Protein AF-A0A967Q9C8-F1 (afdb_monomer)

Secondary structure (DSSP, 8-state):
-----------EEEEEEPTT-SS-EEEEEE--HHHHHHHHHHHHTTSSSEEEEEEEEPPPSSS-TT--TTPPPPPEEEEPPPEEHHHHHHHHTTTHHHHHH-TTEEEEEEETTTTEEEEE-TTS-EEEEES-HHHHHHHHHHTT--B-TTPPPGGGS------GGGS-TTTS-TTGGGS-HHHH-HHHHHHHHHHHTT-EEE--S------HHHHHHHHHHHTT-TT-GGGGSS-HHHHHHSGGGT-

pLDDT: mean 83.31, std 17.79, range [33.69, 98.56]

Sequence (247 aa):
MSGGANEEQREGYVYSLLENSTDAYRLTAFCGADRIAGIFRDFLRTLPGEAFFILEFYHDEAEEEQATQDDSPLPRVYYSPYLPVDELEEAIAPYLERLIHDGFVGFGFANNRAGTELFYSEEKILSGFTGSRLQFTNLLATHGVYYRPDMLFPSDRGHDHLSLLCHDREVLPAGLAQLGDGDLDYAQFCLELVEGLDMYPVEESLSFFLTSKEQDLVEDLYSKSADFPEFADEDFGTLLLDWHDFV

Nearest PDB structures (foldseek):
  6drd-assembly1_K  TM=3.452E-01  e=2.560E+00  Homo sapiens
  6dcf-assembly1_B  TM=3.069E-01  e=3.438E+00  Mycolicibacterium smegmatis MC2 155
  7eu1-assembly1_C  TM=2.818E-01  e=4.102E+00  Arabidopsis thaliana

Solvent-accessible surface area (backbone atoms only — not comparable to full-atom values): 14528 Å² total; per-residue (Å²): 136,79,82,75,75,80,80,71,75,51,72,18,26,44,71,45,70,37,87,98,49,94,59,37,31,39,36,44,32,37,66,65,73,90,46,50,68,56,52,51,58,58,51,56,72,71,45,93,55,46,28,26,44,37,41,30,34,57,73,81,85,81,79,62,91,74,68,59,101,83,65,74,90,68,62,47,40,30,37,31,58,80,37,47,44,68,58,51,52,62,70,41,59,88,45,46,71,54,54,71,63,24,23,60,27,22,42,31,44,35,30,67,75,73,20,35,36,44,35,36,38,38,73,59,34,39,39,31,40,27,60,48,64,68,61,54,54,49,55,37,46,74,70,74,40,47,83,36,88,88,58,59,56,66,80,81,41,96,79,83,74,48,51,54,78,76,52,59,58,89,77,43,58,79,72,64,44,72,51,55,71,69,72,45,32,62,64,52,51,50,49,52,47,34,65,74,50,65,38,44,80,56,78,90,81,74,92,78,86,58,49,44,70,54,49,51,50,50,52,60,47,35,66,68,36,88,89,43,66,80,62,50,81,52,58,66,74,57,55,63,73,54,40,85,81,76,119

Mean predicted aligned error: 9.28 Å

Structure (mmCIF, N/CA/C/O backbone):
data_AF-A0A967Q9C8-F1
#
_entry.id   AF-A0A967Q9C8-F1
#
loop_
_atom_site.group_PDB
_atom_site.id
_atom_site.type_symbol
_atom_site.label_atom_id
_atom_site.label_alt_id
_atom_site.label_comp_id
_atom_site.label_asym_id
_atom_site.label_entity_id
_atom_site.label_seq_id
_atom_site.pdbx_PDB_ins_code
_atom_site.Cartn_x
_atom_site.Cartn_y
_atom_site.Cartn_z
_atom_site.occupancy
_atom_site.B_iso_or_equiv
_atom_site.auth_seq_id
_atom_site.auth_comp_id
_atom_site.auth_asym_id
_atom_site.auth_atom_id
_atom_site.pdbx_PDB_model_num
ATOM 1 N N . MET A 1 1 ? 40.309 -11.594 14.868 1.00 37.59 1 MET A N 1
ATOM 2 C CA . MET A 1 1 ? 39.557 -11.574 13.600 1.00 37.59 1 MET A CA 1
ATOM 3 C C . MET A 1 1 ? 38.513 -12.675 13.674 1.00 37.59 1 MET A C 1
ATOM 5 O O . MET A 1 1 ? 38.785 -13.802 13.284 1.00 37.59 1 MET A O 1
ATOM 9 N N . SER A 1 2 ? 37.380 -12.393 14.316 1.00 37.06 2 SER A N 1
ATOM 10 C CA . SER A 1 2 ? 36.207 -13.264 14.262 1.00 37.06 2 SER A CA 1
ATOM 11 C C . SER A 1 2 ? 35.566 -13.066 12.895 1.00 37.06 2 SER A C 1
ATOM 13 O O . SER A 1 2 ? 35.310 -11.927 12.511 1.00 37.06 2 SER A O 1
ATOM 15 N N . GLY A 1 3 ? 35.379 -14.150 12.144 1.00 38.25 3 GLY A N 1
ATOM 16 C CA . GLY A 1 3 ? 34.625 -14.106 10.899 1.00 38.25 3 GLY A CA 1
ATOM 17 C C . GLY A 1 3 ? 33.219 -13.605 11.200 1.00 38.25 3 GLY A C 1
ATOM 18 O O . GLY A 1 3 ? 32.493 -14.258 11.947 1.00 38.25 3 GLY A O 1
ATOM 19 N N . GLY A 1 4 ? 32.877 -12.429 10.674 1.00 40.34 4 GLY A N 1
ATOM 20 C CA . GLY A 1 4 ? 31.498 -11.970 10.642 1.00 40.34 4 GLY A CA 1
ATOM 21 C C . GLY A 1 4 ? 30.722 -12.977 9.812 1.00 40.34 4 GLY A C 1
ATOM 22 O O . GLY A 1 4 ? 31.057 -13.201 8.647 1.00 40.34 4 GLY A O 1
ATOM 23 N N . ALA A 1 5 ? 29.757 -13.649 10.433 1.00 47.53 5 ALA A N 1
ATOM 24 C CA . ALA A 1 5 ? 28.752 -14.364 9.676 1.00 47.53 5 ALA A CA 1
ATOM 25 C C . ALA A 1 5 ? 28.148 -13.344 8.708 1.00 47.53 5 ALA A C 1
ATOM 27 O O . ALA A 1 5 ? 27.730 -12.267 9.121 1.00 47.53 5 ALA A O 1
ATOM 28 N N . ASN A 1 6 ? 28.206 -13.650 7.418 1.00 50.12 6 ASN A N 1
ATOM 29 C CA . ASN A 1 6 ? 27.511 -12.887 6.401 1.00 50.12 6 ASN A CA 1
ATOM 30 C C . ASN A 1 6 ? 26.018 -13.100 6.689 1.00 50.12 6 ASN A C 1
ATOM 32 O O . ASN A 1 6 ? 25.467 -14.126 6.291 1.00 50.12 6 ASN A O 1
ATOM 36 N N . GLU A 1 7 ? 25.415 -12.241 7.515 1.00 63.16 7 GLU A N 1
ATOM 37 C CA . GLU A 1 7 ? 23.987 -12.296 7.825 1.00 63.16 7 GLU A CA 1
ATOM 38 C C . GLU A 1 7 ? 23.237 -12.004 6.530 1.00 63.16 7 GLU A C 1
ATOM 40 O O . GLU A 1 7 ? 23.107 -10.874 6.060 1.00 63.16 7 GLU A O 1
ATOM 45 N N . GLU A 1 8 ? 22.867 -13.090 5.871 1.00 71.06 8 GLU A N 1
ATOM 46 C CA . GLU A 1 8 ? 22.163 -13.093 4.608 1.00 71.06 8 GLU A CA 1
ATOM 47 C C . GLU A 1 8 ? 20.770 -12.505 4.839 1.00 71.06 8 GLU A C 1
ATOM 49 O O . GLU A 1 8 ? 20.006 -13.011 5.667 1.00 71.06 8 GLU A O 1
ATOM 54 N N . GLN A 1 9 ? 20.456 -11.425 4.123 1.00 81.62 9 GLN A N 1
ATOM 55 C CA . GLN A 1 9 ? 19.133 -10.817 4.164 1.00 81.62 9 GLN A CA 1
ATOM 56 C C . GLN A 1 9 ? 18.104 -11.839 3.692 1.00 81.62 9 GLN A C 1
ATOM 58 O O . GLN A 1 9 ? 18.302 -12.559 2.711 1.00 81.62 9 GLN A O 1
ATOM 63 N N . ARG A 1 10 ? 17.017 -11.945 4.445 1.00 90.12 10 ARG A N 1
ATOM 64 C CA . ARG A 1 10 ? 16.119 -13.090 4.397 1.00 90.12 10 ARG A CA 1
ATOM 65 C C . ARG A 1 10 ? 14.692 -12.610 4.556 1.00 90.12 10 ARG A C 1
ATOM 67 O O . ARG A 1 10 ? 14.397 -11.880 5.492 1.00 90.12 10 ARG A O 1
ATOM 74 N N . GLU A 1 11 ? 13.811 -13.083 3.682 1.00 94.69 11 GLU A N 1
ATOM 75 C CA . GLU A 1 11 ? 12.383 -12.772 3.766 1.00 94.69 11 GLU A CA 1
ATOM 76 C C . GLU A 1 11 ? 11.781 -13.235 5.091 1.00 94.69 11 GLU A C 1
ATOM 78 O O . GLU A 1 11 ? 12.157 -14.292 5.609 1.00 94.69 11 GLU A O 1
ATOM 83 N N . GLY A 1 12 ? 10.812 -12.495 5.607 1.00 96.00 12 GLY A N 1
ATOM 84 C CA . GLY A 1 12 ? 10.116 -12.813 6.844 1.00 96.00 12 GLY A CA 1
ATOM 85 C C . GLY A 1 12 ? 9.340 -11.620 7.372 1.00 96.00 12 GLY A C 1
ATOM 86 O O . GLY A 1 12 ? 9.231 -10.595 6.702 1.00 96.00 12 GLY A O 1
ATOM 87 N N . TYR A 1 13 ? 8.800 -11.764 8.577 1.00 96.25 13 TYR A N 1
ATOM 88 C CA . TYR A 1 13 ? 8.194 -10.649 9.294 1.00 96.25 13 TYR A CA 1
ATOM 89 C C . TYR A 1 13 ? 8.534 -10.665 10.783 1.00 96.25 13 TYR A C 1
ATOM 91 O O . TYR A 1 13 ? 8.763 -11.724 11.379 1.00 96.25 13 TYR A O 1
ATOM 99 N N . VAL A 1 14 ? 8.473 -9.484 11.384 1.00 94.94 14 VAL A N 1
ATOM 100 C CA . VAL A 1 14 ? 8.445 -9.254 12.830 1.00 94.94 14 VAL A CA 1
ATOM 101 C C . VAL A 1 14 ? 7.176 -8.491 13.187 1.00 94.94 14 VAL A C 1
ATOM 103 O O . VAL A 1 14 ? 6.534 -7.886 12.332 1.00 94.94 14 VAL A O 1
ATOM 106 N N . TYR A 1 15 ? 6.784 -8.535 14.453 1.00 92.88 15 TYR A N 1
ATOM 107 C CA . TYR A 1 15 ? 5.689 -7.715 14.954 1.00 92.88 15 TYR A CA 1
ATOM 108 C C . TYR A 1 15 ? 5.911 -7.390 16.427 1.00 92.88 15 TYR A C 1
ATOM 110 O O . TYR A 1 15 ? 6.546 -8.156 17.157 1.00 92.88 15 TYR A O 1
ATOM 118 N N . SER A 1 16 ? 5.337 -6.283 16.871 1.00 89.38 16 SER A N 1
ATOM 119 C CA . SER A 1 16 ? 5.330 -5.852 18.265 1.00 89.38 16 SER A CA 1
ATOM 120 C C . SER A 1 16 ? 3.979 -5.244 18.615 1.00 89.38 16 SER A C 1
ATOM 122 O O . SER A 1 16 ? 3.199 -4.872 17.741 1.00 89.38 16 SER A O 1
ATOM 124 N N . LEU A 1 17 ? 3.685 -5.161 19.908 1.00 87.31 17 LEU A N 1
ATOM 125 C CA . LEU A 1 17 ? 2.573 -4.346 20.387 1.00 87.31 17 LEU A CA 1
ATOM 126 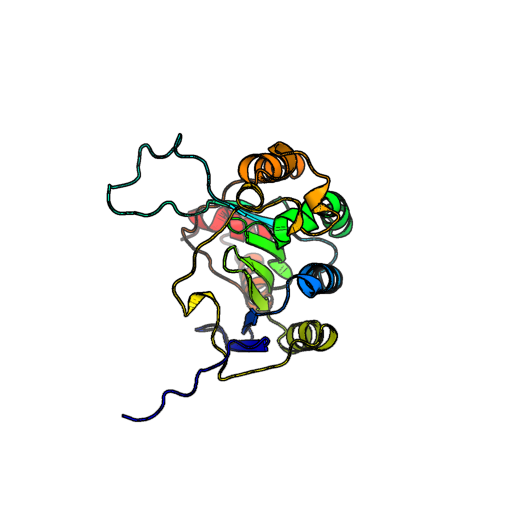C C . LEU A 1 17 ? 2.887 -2.868 20.102 1.00 87.31 17 LEU A C 1
ATOM 128 O O . LEU A 1 17 ? 4.058 -2.481 20.174 1.00 87.31 17 LEU A O 1
ATOM 132 N N . LEU A 1 18 ? 1.876 -2.061 19.782 1.00 82.75 18 LEU A N 1
ATOM 133 C CA . LEU A 1 18 ? 2.048 -0.609 19.733 1.00 82.75 18 LEU A CA 1
ATOM 134 C C . LEU A 1 18 ? 2.338 -0.062 21.129 1.00 82.75 18 LEU A C 1
ATOM 136 O O . LEU A 1 18 ? 1.800 -0.551 22.127 1.00 82.75 18 LEU A O 1
ATOM 140 N N . GLU A 1 19 ? 3.197 0.954 21.199 1.00 75.19 19 GLU A N 1
ATOM 141 C CA . GLU A 1 19 ? 3.473 1.638 22.458 1.00 75.19 19 GLU A CA 1
ATOM 142 C C . GLU A 1 19 ? 2.170 2.192 23.041 1.00 75.19 19 GLU A C 1
ATOM 144 O O . GLU A 1 19 ? 1.361 2.786 22.336 1.00 75.19 19 GLU A O 1
ATOM 149 N N . ASN A 1 20 ? 1.956 1.969 24.338 1.00 72.75 20 ASN A N 1
ATOM 150 C CA . ASN A 1 20 ? 0.750 2.371 25.071 1.00 72.75 20 ASN A CA 1
ATOM 151 C C . ASN A 1 20 ? -0.574 1.723 24.613 1.00 72.75 20 ASN A C 1
ATOM 153 O O . ASN A 1 20 ? -1.617 2.066 25.163 1.00 72.75 20 ASN A O 1
ATOM 157 N N . SER A 1 21 ? -0.549 0.742 23.706 1.00 74.81 21 SER A N 1
ATOM 158 C CA . SER A 1 21 ? -1.723 -0.068 23.358 1.00 74.81 21 SER A CA 1
ATOM 159 C C . SER A 1 21 ? -1.706 -1.421 24.075 1.00 74.81 21 SER A C 1
ATOM 161 O O . SER A 1 21 ? -0.651 -1.921 24.463 1.00 74.81 21 SER A O 1
ATOM 163 N N . THR A 1 22 ? -2.877 -2.041 24.257 1.00 79.19 22 THR A N 1
ATOM 164 C CA . THR A 1 22 ? -3.002 -3.404 24.819 1.00 79.19 22 THR A CA 1
ATOM 165 C C . THR A 1 22 ? -3.376 -4.465 23.788 1.00 79.19 22 THR A C 1
ATOM 167 O O . THR A 1 22 ? -3.283 -5.662 24.065 1.00 79.19 22 THR A O 1
ATOM 170 N N . ASP A 1 23 ? -3.806 -4.032 22.610 1.00 78.69 23 ASP A N 1
ATOM 171 C CA . ASP A 1 23 ? -4.508 -4.843 21.619 1.00 78.69 23 ASP A CA 1
ATOM 172 C C . ASP A 1 23 ? -4.196 -4.451 20.167 1.00 78.69 23 ASP A C 1
ATOM 174 O O . ASP A 1 23 ? -4.593 -5.183 19.263 1.00 78.69 23 ASP A O 1
ATOM 178 N N . ALA A 1 24 ? -3.417 -3.393 19.930 1.00 84.88 24 ALA A N 1
ATOM 179 C CA . ALA A 1 24 ? -2.919 -3.044 18.606 1.00 84.88 24 ALA A CA 1
ATOM 180 C C . ALA A 1 24 ? -1.472 -3.492 18.393 1.00 84.88 24 ALA A C 1
ATOM 182 O O . ALA A 1 24 ? -0.624 -3.429 19.289 1.00 84.88 24 ALA A O 1
ATOM 183 N N . TYR A 1 25 ? -1.185 -3.925 17.171 1.00 88.31 25 TYR A N 1
ATOM 184 C CA . TYR A 1 25 ? 0.109 -4.450 16.771 1.00 88.31 25 TYR A CA 1
ATOM 185 C C . TYR A 1 25 ? 0.650 -3.672 15.582 1.00 88.31 25 TYR A C 1
ATOM 187 O O . TYR A 1 25 ? -0.090 -3.375 14.645 1.00 88.31 25 TYR A O 1
ATOM 195 N N . ARG A 1 26 ? 1.960 -3.427 15.607 1.00 90.81 26 ARG A N 1
ATOM 196 C CA . ARG A 1 26 ? 2.740 -3.057 14.429 1.00 90.81 26 ARG A CA 1
ATOM 197 C C . ARG A 1 26 ? 3.386 -4.308 13.864 1.00 90.81 26 ARG A C 1
ATOM 199 O O . ARG A 1 26 ? 3.955 -5.108 14.611 1.00 90.81 26 ARG A O 1
ATOM 206 N N . LEU A 1 27 ? 3.321 -4.464 12.554 1.00 92.38 27 LEU A N 1
ATOM 207 C CA . LEU A 1 27 ? 3.993 -5.517 11.817 1.00 92.38 27 LEU A CA 1
ATOM 208 C C . LEU A 1 27 ? 4.933 -4.899 10.784 1.00 92.38 27 LEU A C 1
ATOM 210 O O . LEU A 1 27 ? 4.596 -3.893 10.166 1.00 92.38 27 LEU A O 1
ATOM 214 N N . THR A 1 28 ? 6.081 -5.541 10.587 1.00 94.38 28 THR A N 1
ATOM 215 C CA . THR A 1 28 ? 7.040 -5.195 9.537 1.00 94.38 28 THR A CA 1
ATOM 216 C C . THR A 1 28 ? 7.468 -6.475 8.829 1.00 94.38 28 THR A C 1
ATOM 218 O O . THR A 1 28 ? 7.885 -7.436 9.480 1.00 94.38 28 THR A O 1
ATOM 221 N N . ALA A 1 29 ? 7.356 -6.517 7.506 1.00 95.88 29 ALA A N 1
ATOM 222 C CA . ALA A 1 29 ? 7.658 -7.675 6.680 1.00 95.88 29 ALA A CA 1
ATOM 223 C C . ALA A 1 29 ? 8.503 -7.300 5.462 1.00 95.88 29 ALA A C 1
ATOM 225 O O . ALA A 1 29 ? 8.340 -6.248 4.856 1.00 95.88 29 ALA A O 1
ATOM 226 N N . PHE A 1 30 ? 9.384 -8.215 5.078 1.00 95.62 30 PHE A N 1
ATOM 227 C CA . PHE A 1 30 ? 10.153 -8.144 3.844 1.00 95.62 30 PHE A CA 1
ATOM 228 C C . PHE A 1 30 ? 9.928 -9.434 3.056 1.00 95.62 30 PHE A C 1
ATOM 230 O O . PHE A 1 30 ? 10.108 -10.537 3.584 1.00 95.62 30 PHE A O 1
ATOM 237 N N . CYS A 1 31 ? 9.518 -9.304 1.797 1.00 95.81 31 CYS A N 1
ATOM 238 C CA . CYS A 1 31 ? 9.294 -10.428 0.894 1.00 95.81 31 CYS A CA 1
ATOM 239 C C . CYS A 1 31 ? 9.454 -10.003 -0.568 1.00 95.81 31 CYS A C 1
ATOM 241 O O . CYS A 1 31 ? 9.433 -8.812 -0.871 1.00 95.81 31 CYS A O 1
ATOM 243 N N . GLY A 1 32 ? 9.624 -10.979 -1.460 1.00 94.56 32 GLY A N 1
ATOM 244 C CA . GLY A 1 32 ? 9.732 -10.748 -2.894 1.00 94.56 32 GLY A CA 1
ATOM 245 C C . GLY A 1 32 ? 8.539 -9.994 -3.487 1.00 94.56 32 GLY A C 1
ATOM 246 O O . GLY A 1 32 ? 7.385 -10.198 -3.099 1.00 94.56 32 GLY A O 1
ATOM 247 N N . ALA A 1 33 ? 8.843 -9.141 -4.469 1.00 94.81 33 ALA A N 1
ATOM 248 C CA . ALA A 1 33 ? 7.878 -8.317 -5.198 1.00 94.81 33 ALA A CA 1
ATOM 249 C C . ALA A 1 33 ? 6.734 -9.137 -5.829 1.00 94.81 33 ALA A C 1
ATOM 251 O O . ALA A 1 33 ? 5.597 -8.675 -5.909 1.00 94.81 33 ALA A O 1
ATOM 252 N N . ASP A 1 34 ? 7.006 -10.391 -6.201 1.00 94.69 34 ASP A N 1
ATOM 253 C CA . ASP A 1 34 ? 6.042 -11.330 -6.782 1.00 94.69 34 ASP A CA 1
ATOM 254 C C . ASP A 1 34 ? 4.862 -11.658 -5.851 1.00 94.69 34 ASP A C 1
ATOM 256 O O . ASP A 1 34 ? 3.800 -12.078 -6.319 1.00 94.69 34 ASP A O 1
ATOM 260 N N . ARG A 1 35 ? 5.016 -11.444 -4.538 1.00 97.06 35 ARG A N 1
ATOM 261 C CA . ARG A 1 35 ? 3.968 -11.698 -3.538 1.00 97.06 35 ARG A CA 1
ATOM 262 C C . ARG A 1 35 ? 3.127 -10.474 -3.216 1.00 97.06 35 ARG A C 1
ATOM 264 O O . ARG A 1 35 ? 1.995 -10.638 -2.768 1.00 97.06 35 ARG A O 1
ATOM 271 N N . ILE A 1 36 ? 3.641 -9.269 -3.456 1.00 97.88 36 ILE A N 1
ATOM 272 C CA . ILE A 1 36 ? 3.033 -8.018 -2.985 1.00 97.88 36 ILE A CA 1
ATOM 273 C C . ILE A 1 36 ? 1.614 -7.850 -3.537 1.00 97.88 36 ILE A C 1
ATOM 275 O O . ILE A 1 36 ? 0.673 -7.668 -2.767 1.00 97.88 36 ILE A O 1
ATOM 279 N N . ALA A 1 37 ? 1.423 -8.049 -4.844 1.00 97.06 37 ALA A N 1
ATOM 280 C CA . ALA A 1 37 ? 0.098 -7.985 -5.466 1.00 97.06 37 ALA A CA 1
ATOM 281 C C . ALA A 1 37 ? -0.901 -8.997 -4.867 1.00 97.06 37 ALA A C 1
ATOM 283 O O . ALA A 1 37 ? -2.089 -8.708 -4.726 1.00 97.06 37 ALA A O 1
ATOM 284 N N . GLY A 1 38 ? -0.434 -10.203 -4.525 1.00 97.69 38 GLY A N 1
ATOM 285 C CA . GLY A 1 38 ? -1.261 -11.232 -3.895 1.00 97.69 38 GLY A CA 1
ATOM 286 C C . GLY A 1 38 ? -1.648 -10.868 -2.463 1.00 97.69 38 GLY A C 1
ATOM 287 O O . GLY A 1 38 ? -2.810 -11.024 -2.091 1.00 97.69 38 GLY A O 1
ATOM 288 N N . ILE A 1 39 ? -0.688 -10.353 -1.693 1.00 98.25 39 ILE A N 1
ATOM 289 C CA . ILE A 1 39 ? -0.890 -9.915 -0.311 1.00 98.25 39 ILE A CA 1
ATOM 290 C C . ILE A 1 39 ? -1.919 -8.785 -0.262 1.00 98.25 39 ILE A C 1
ATOM 292 O O . ILE A 1 39 ? -2.872 -8.892 0.503 1.00 98.25 39 ILE A O 1
ATOM 296 N N . PHE A 1 40 ? -1.782 -7.750 -1.096 1.00 98.06 40 PHE A N 1
ATOM 297 C CA . PHE A 1 40 ? -2.736 -6.637 -1.120 1.00 98.06 40 PHE A CA 1
ATOM 298 C C . PHE A 1 40 ? -4.143 -7.074 -1.520 1.00 98.06 40 PHE A C 1
ATOM 300 O O . PHE A 1 40 ? -5.102 -6.722 -0.840 1.00 98.06 40 PHE A O 1
ATOM 307 N N . ARG A 1 41 ? -4.279 -7.913 -2.552 1.00 97.19 41 ARG A N 1
ATOM 308 C CA . ARG A 1 41 ? -5.587 -8.457 -2.954 1.00 97.19 41 ARG A CA 1
ATOM 309 C C . ARG A 1 41 ? -6.269 -9.218 -1.814 1.00 97.19 41 ARG A C 1
ATOM 311 O O . ARG A 1 41 ? -7.471 -9.089 -1.598 1.00 97.19 41 ARG A O 1
ATOM 318 N N . ASP A 1 42 ? -5.521 -10.046 -1.089 1.00 97.31 42 ASP A N 1
ATOM 319 C CA . ASP A 1 42 ? -6.087 -10.797 0.032 1.00 97.31 42 ASP A CA 1
ATOM 320 C C . ASP A 1 42 ? -6.326 -9.918 1.264 1.00 97.31 42 ASP A C 1
ATOM 322 O O . ASP A 1 42 ? -7.275 -10.177 2.000 1.00 97.31 42 ASP A O 1
ATOM 326 N N . PHE A 1 43 ? -5.526 -8.867 1.465 1.00 96.62 43 PHE A N 1
ATOM 327 C CA . PHE A 1 43 ? -5.753 -7.856 2.494 1.00 96.62 43 PHE A CA 1
ATOM 328 C C . PHE A 1 43 ? -7.052 -7.083 2.252 1.00 96.62 43 PHE A C 1
ATOM 330 O O . PHE A 1 43 ? -7.883 -7.002 3.153 1.00 96.62 43 PHE A O 1
ATOM 337 N N . LEU A 1 44 ? -7.281 -6.594 1.033 1.00 96.00 44 LEU A N 1
ATOM 338 C CA . LEU A 1 44 ? -8.482 -5.839 0.665 1.00 96.00 44 LEU A CA 1
ATOM 339 C C . LEU A 1 44 ? -9.778 -6.612 0.945 1.00 96.00 44 LEU A C 1
ATOM 341 O O . LEU A 1 44 ? -10.742 -6.057 1.466 1.00 96.00 44 LEU A O 1
ATOM 345 N N . ARG A 1 45 ? -9.774 -7.934 0.741 1.00 94.75 45 ARG A N 1
ATOM 346 C CA . ARG A 1 45 ? -10.902 -8.826 1.085 1.00 94.75 45 ARG A CA 1
ATOM 347 C C . ARG A 1 45 ? -11.212 -8.912 2.580 1.00 94.75 45 ARG A C 1
ATOM 349 O O . ARG A 1 45 ? -12.242 -9.472 2.951 1.00 94.75 45 ARG A O 1
ATOM 356 N N . THR A 1 46 ? -10.309 -8.444 3.438 1.00 93.25 46 THR A N 1
ATOM 357 C CA . THR A 1 46 ? -10.514 -8.405 4.892 1.00 93.25 46 THR A CA 1
ATOM 358 C C . THR A 1 46 ? -11.143 -7.104 5.381 1.00 93.25 46 THR A C 1
ATOM 360 O O . THR A 1 46 ? -11.588 -7.058 6.529 1.00 93.25 46 THR A O 1
ATOM 363 N N . LEU A 1 47 ? -11.197 -6.076 4.530 1.00 91.94 47 LEU A N 1
ATOM 364 C CA . LEU A 1 47 ? -11.746 -4.763 4.854 1.00 91.94 47 LEU A CA 1
ATOM 365 C C . LEU A 1 47 ? -13.285 -4.776 4.817 1.00 91.94 47 LEU A C 1
ATOM 367 O O . LEU A 1 47 ? -13.880 -5.606 4.124 1.00 91.94 47 LEU A O 1
ATOM 371 N N . PRO A 1 48 ? -13.961 -3.867 5.545 1.00 88.62 48 PRO A N 1
ATOM 372 C CA . PRO A 1 48 ? -15.421 -3.857 5.689 1.00 88.62 48 PRO A CA 1
ATOM 373 C C . PRO A 1 48 ? -16.191 -3.351 4.448 1.00 88.62 48 PRO A C 1
ATOM 375 O O . PRO A 1 48 ? -17.327 -2.907 4.574 1.00 88.62 48 PRO A O 1
ATOM 378 N N . GLY A 1 49 ? -15.610 -3.458 3.249 1.00 92.31 49 GLY A N 1
ATOM 379 C CA . GLY A 1 49 ? -16.216 -3.067 1.969 1.00 92.31 49 GLY A CA 1
ATOM 380 C C . GLY A 1 49 ? -15.745 -1.718 1.427 1.00 92.31 49 GLY A C 1
ATOM 381 O O . GLY A 1 49 ? -15.833 -1.499 0.224 1.00 92.31 49 GLY A O 1
ATOM 382 N N . GLU A 1 50 ? -15.174 -0.870 2.278 1.00 94.69 50 GLU A N 1
ATOM 383 C CA . GLU A 1 50 ? -14.573 0.413 1.907 1.00 94.69 50 GLU A CA 1
ATOM 384 C C . GLU A 1 50 ? -13.197 0.592 2.556 1.00 94.69 50 GLU A C 1
ATOM 386 O O . GLU A 1 50 ? -12.881 -0.026 3.583 1.00 94.69 50 GLU A O 1
ATOM 391 N N . ALA A 1 51 ? -12.376 1.435 1.945 1.00 96.06 51 ALA A N 1
ATOM 392 C CA . ALA A 1 51 ? -11.040 1.788 2.405 1.00 96.06 51 ALA A CA 1
ATOM 393 C C . ALA A 1 51 ? -10.643 3.144 1.818 1.00 96.06 51 ALA A C 1
ATOM 395 O O . ALA A 1 51 ? -11.298 3.633 0.901 1.00 96.06 51 ALA A O 1
ATOM 396 N N . PHE A 1 52 ? -9.542 3.711 2.292 1.00 95.25 52 PHE A N 1
ATOM 397 C CA . PHE A 1 52 ? -8.821 4.730 1.536 1.00 95.25 52 PHE A CA 1
ATOM 398 C C . PHE A 1 52 ? -7.482 4.172 1.055 1.00 95.25 52 PHE A C 1
ATOM 400 O O . PHE A 1 52 ? -6.880 3.299 1.693 1.00 95.25 52 PHE A O 1
ATOM 407 N N . PHE A 1 53 ? -7.047 4.659 -0.101 1.00 98.19 53 PHE A N 1
ATOM 408 C CA . PHE A 1 53 ? -5.749 4.375 -0.687 1.00 98.19 53 PHE A CA 1
ATOM 409 C C . PHE A 1 53 ? -4.734 5.412 -0.218 1.00 98.19 53 PHE A C 1
ATOM 411 O O . PHE A 1 53 ? -5.032 6.605 -0.154 1.00 98.19 53 PHE A O 1
ATOM 418 N N . ILE A 1 54 ? -3.537 4.937 0.101 1.00 97.44 54 ILE A N 1
ATOM 419 C CA . ILE A 1 54 ? -2.394 5.746 0.503 1.00 97.44 54 ILE A CA 1
ATOM 420 C C . ILE A 1 54 ? -1.386 5.693 -0.636 1.00 97.44 54 ILE A C 1
ATOM 422 O O . ILE A 1 54 ? -1.040 4.600 -1.088 1.00 97.44 54 ILE A O 1
ATOM 426 N N . LEU A 1 55 ? -0.897 6.851 -1.064 1.00 98.12 55 LEU A N 1
ATOM 427 C CA . LEU A 1 55 ? 0.171 6.977 -2.049 1.00 98.12 55 LEU A CA 1
ATOM 428 C C . LEU A 1 55 ? 1.258 7.897 -1.499 1.00 98.12 55 LEU A C 1
ATOM 430 O O . LEU A 1 55 ? 0.965 8.986 -1.018 1.00 98.12 55 LEU A O 1
ATOM 434 N N . GLU A 1 56 ? 2.504 7.459 -1.586 1.00 95.88 56 GLU A N 1
ATOM 435 C CA . GLU A 1 56 ? 3.687 8.181 -1.133 1.00 95.88 56 GLU A CA 1
ATOM 436 C C . GLU A 1 56 ? 4.669 8.277 -2.297 1.00 95.88 56 GLU A C 1
ATOM 438 O O . GLU A 1 56 ? 5.013 7.256 -2.894 1.00 95.88 56 GLU A O 1
ATOM 443 N N . PHE A 1 57 ? 5.086 9.491 -2.654 1.00 95.44 57 PHE A N 1
ATOM 444 C CA . PHE A 1 57 ? 6.102 9.700 -3.687 1.00 95.44 57 PHE A CA 1
ATOM 445 C C . PHE A 1 57 ? 6.742 11.088 -3.600 1.00 95.44 57 PHE A C 1
ATOM 447 O O . PHE A 1 57 ? 6.169 12.049 -3.073 1.00 95.44 57 PHE A O 1
ATOM 454 N N . TYR A 1 58 ? 7.940 11.207 -4.162 1.00 91.44 58 TYR A N 1
ATOM 455 C CA . TYR A 1 58 ? 8.669 12.468 -4.256 1.00 91.44 58 TYR A CA 1
ATOM 456 C C . TYR A 1 58 ? 8.085 13.390 -5.328 1.00 91.44 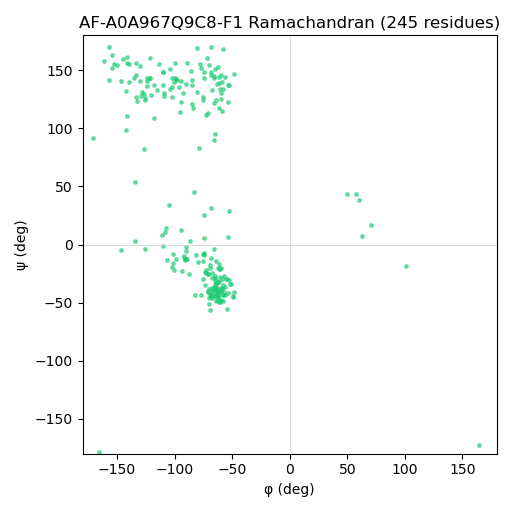58 TYR A C 1
ATOM 458 O O . TYR A 1 58 ? 7.650 12.948 -6.387 1.00 91.44 58 TYR A O 1
ATOM 466 N N . HIS A 1 59 ? 8.087 14.692 -5.061 1.00 83.94 59 HIS A N 1
ATOM 467 C CA . HIS A 1 59 ? 7.787 15.700 -6.077 1.00 83.94 59 HIS A CA 1
ATOM 468 C C . HIS A 1 59 ? 9.088 16.279 -6.624 1.00 83.94 59 HIS A C 1
ATOM 470 O O . HIS A 1 59 ? 10.018 16.519 -5.858 1.00 83.94 59 HIS A O 1
ATOM 476 N N . ASP A 1 60 ? 9.130 16.560 -7.926 1.00 69.00 60 ASP A N 1
ATOM 477 C CA . ASP A 1 60 ? 10.236 17.321 -8.507 1.00 69.00 60 ASP A CA 1
ATOM 478 C C . ASP A 1 60 ? 10.279 18.746 -7.915 1.00 69.00 60 ASP A C 1
ATOM 480 O O . ASP A 1 60 ? 9.246 19.398 -7.747 1.00 69.00 60 ASP A O 1
ATOM 484 N N . GLU A 1 61 ? 11.503 19.202 -7.625 1.00 53.62 61 GLU A N 1
ATOM 485 C CA . GLU A 1 61 ? 11.990 20.354 -6.831 1.00 53.62 61 GLU A CA 1
ATOM 486 C C . GLU A 1 61 ? 11.433 21.774 -7.161 1.00 53.62 61 GLU A C 1
ATOM 488 O O . GLU A 1 61 ? 12.105 22.784 -6.954 1.00 53.62 61 GLU A O 1
ATOM 493 N N . ALA A 1 62 ? 10.209 21.931 -7.672 1.00 47.56 62 ALA A N 1
ATOM 494 C CA . ALA A 1 62 ? 9.624 23.241 -7.994 1.00 47.56 62 ALA A CA 1
ATOM 495 C C . ALA A 1 62 ? 8.804 23.877 -6.852 1.00 47.56 62 ALA A C 1
ATOM 497 O O . ALA A 1 62 ? 8.450 25.052 -6.947 1.00 47.56 62 ALA A O 1
ATOM 498 N N . GLU A 1 63 ? 8.519 23.142 -5.774 1.00 48.41 63 GLU A N 1
ATOM 499 C CA . GLU A 1 63 ? 7.765 23.644 -4.609 1.00 48.41 63 GLU A CA 1
ATOM 500 C C . GLU A 1 63 ? 8.624 23.782 -3.334 1.00 48.41 63 GLU A C 1
ATOM 502 O O . GLU A 1 63 ? 8.115 24.101 -2.260 1.00 48.41 63 GLU A O 1
ATOM 507 N N . GLU A 1 64 ? 9.944 23.612 -3.447 1.00 50.09 64 GLU A N 1
ATOM 508 C CA . GLU A 1 64 ? 10.911 23.721 -2.346 1.00 50.09 64 GLU A CA 1
ATOM 509 C C . GLU A 1 64 ? 11.344 25.172 -2.050 1.00 50.09 64 GLU A C 1
ATOM 511 O O . GLU A 1 64 ? 12.516 25.462 -1.820 1.00 50.09 64 GLU A O 1
ATOM 516 N N . GLU A 1 65 ? 10.418 26.133 -1.989 1.00 44.88 65 GLU A N 1
ATOM 517 C CA . GLU A 1 65 ? 10.763 27.485 -1.502 1.00 44.88 65 GLU A CA 1
ATOM 518 C C . GLU A 1 65 ? 10.962 27.544 0.032 1.00 44.88 65 GLU A C 1
ATOM 520 O O . GLU A 1 65 ? 11.183 28.622 0.589 1.00 44.88 65 GLU A O 1
ATOM 525 N N . GLN A 1 66 ? 10.918 26.404 0.737 1.00 45.41 66 GLN A N 1
ATOM 526 C CA . GLN A 1 66 ? 11.035 26.343 2.202 1.00 45.41 66 GLN A CA 1
ATOM 527 C C . GLN A 1 66 ? 11.987 25.268 2.753 1.00 45.41 66 GLN A C 1
ATOM 529 O O . GLN A 1 66 ? 12.125 25.177 3.972 1.00 45.41 66 GLN A O 1
ATOM 534 N N . ALA A 1 67 ? 12.694 24.506 1.911 1.00 45.78 67 ALA A N 1
ATOM 535 C CA . ALA A 1 67 ? 13.691 23.557 2.401 1.00 45.78 67 ALA A CA 1
ATOM 536 C C . ALA A 1 67 ? 14.935 24.315 2.898 1.00 45.78 67 ALA A C 1
ATOM 538 O O . ALA A 1 67 ? 15.675 24.951 2.140 1.00 45.78 67 ALA A O 1
ATOM 539 N N . THR A 1 68 ? 15.167 24.301 4.210 1.00 48.25 68 THR A N 1
ATOM 540 C CA . THR A 1 68 ? 16.465 24.676 4.772 1.00 48.25 68 THR A CA 1
ATOM 541 C C . THR A 1 68 ? 17.544 23.757 4.196 1.00 48.25 68 THR A C 1
ATOM 543 O O . THR A 1 68 ? 17.309 22.569 4.041 1.00 48.25 68 THR A O 1
ATOM 546 N N . GLN A 1 69 ? 18.722 24.312 3.880 1.00 48.09 69 GLN A N 1
ATOM 547 C CA . GLN A 1 69 ? 19.837 23.711 3.112 1.00 48.09 69 GLN A CA 1
ATOM 548 C C . GLN A 1 69 ? 20.396 22.341 3.583 1.00 48.09 69 GLN A C 1
ATOM 550 O O . GLN A 1 69 ? 21.415 21.912 3.047 1.00 48.09 69 GLN A O 1
ATOM 555 N N . ASP A 1 70 ? 19.792 21.684 4.573 1.00 50.97 70 ASP A N 1
ATOM 556 C CA . ASP A 1 70 ? 20.277 20.451 5.208 1.00 50.97 70 ASP A CA 1
ATOM 557 C C . ASP A 1 70 ? 19.242 19.305 5.217 1.00 50.97 70 ASP A C 1
ATOM 559 O O . ASP A 1 70 ? 19.577 18.200 5.640 1.00 50.97 70 ASP A O 1
ATOM 563 N N . ASP A 1 71 ? 18.009 19.529 4.743 1.00 54.50 71 ASP A N 1
ATOM 564 C CA . ASP A 1 71 ? 16.992 18.475 4.678 1.00 54.50 71 ASP A CA 1
ATOM 565 C C . ASP A 1 71 ? 17.002 17.815 3.298 1.00 54.50 71 ASP A C 1
ATOM 567 O O . ASP A 1 71 ? 16.869 18.473 2.267 1.00 54.50 71 ASP A O 1
ATOM 571 N N . SER A 1 72 ? 17.200 16.494 3.282 1.00 58.53 72 SER A N 1
ATOM 572 C CA . SER A 1 72 ? 16.920 15.695 2.086 1.00 58.53 72 SER A CA 1
ATOM 573 C C . SER A 1 72 ? 15.429 15.818 1.762 1.00 58.53 72 SER A C 1
ATOM 575 O O . SER A 1 72 ? 14.635 15.892 2.706 1.00 58.53 72 SER A O 1
ATOM 577 N N . PRO A 1 73 ? 15.032 15.840 0.477 1.00 69.06 73 PRO A N 1
ATOM 578 C CA . PRO A 1 73 ? 13.620 15.868 0.125 1.00 69.06 73 PRO A CA 1
ATOM 579 C C . PRO A 1 73 ? 12.916 14.698 0.817 1.00 69.06 73 PRO A C 1
ATOM 581 O O . PRO A 1 73 ? 13.470 13.601 0.901 1.00 69.06 73 PRO A O 1
ATOM 584 N N . LEU A 1 74 ? 11.731 14.952 1.365 1.00 80.62 74 LEU A N 1
ATOM 585 C CA . LEU A 1 74 ? 10.863 13.926 1.936 1.00 80.62 74 LEU A CA 1
ATOM 586 C C . LEU A 1 74 ? 9.746 13.631 0.932 1.00 80.62 74 LEU A C 1
ATOM 588 O O . LEU A 1 74 ? 9.273 14.563 0.267 1.00 80.62 74 LEU A O 1
ATOM 592 N N . PRO A 1 75 ? 9.317 12.367 0.803 1.00 88.69 75 PRO A N 1
ATOM 593 C CA . PRO A 1 75 ? 8.185 12.052 -0.044 1.00 88.69 75 PRO A CA 1
ATOM 594 C C . PRO A 1 75 ? 6.916 12.694 0.528 1.00 88.69 75 PRO A C 1
ATOM 596 O O . PRO A 1 75 ? 6.779 12.920 1.732 1.00 88.69 75 PRO A O 1
ATOM 599 N N . ARG A 1 76 ? 5.971 13.014 -0.354 1.00 90.94 76 ARG A N 1
ATOM 600 C CA . ARG A 1 76 ? 4.650 13.507 0.039 1.00 90.94 76 ARG A CA 1
ATOM 601 C C . ARG A 1 76 ? 3.670 12.353 0.104 1.00 90.94 76 ARG A C 1
ATOM 603 O O . ARG A 1 76 ? 3.668 11.500 -0.782 1.00 90.94 76 ARG A O 1
ATOM 610 N N . VAL A 1 77 ? 2.797 12.389 1.105 1.00 92.44 77 VAL A N 1
ATOM 611 C CA . VAL A 1 77 ? 1.748 11.390 1.314 1.00 92.44 77 VAL A CA 1
ATOM 612 C C . VAL A 1 77 ? 0.396 11.951 0.883 1.00 92.44 77 VAL A C 1
ATOM 614 O O . VAL A 1 77 ? 0.029 13.075 1.229 1.00 92.44 77 VAL A O 1
ATOM 617 N N . TYR A 1 78 ? -0.352 11.147 0.136 1.00 94.00 78 TYR A N 1
ATOM 618 C CA . TYR A 1 78 ? -1.687 11.440 -0.366 1.00 94.00 78 TYR A CA 1
ATOM 619 C C . TYR A 1 78 ? -2.654 10.362 0.089 1.00 94.00 78 TYR A C 1
ATOM 621 O O . TYR A 1 78 ? -2.351 9.172 -0.036 1.00 94.00 78 TYR A O 1
ATOM 629 N N . TYR A 1 79 ? -3.840 10.772 0.536 1.00 95.56 79 TYR A N 1
ATOM 630 C CA . TYR A 1 79 ? -4.957 9.866 0.797 1.00 95.56 79 TYR A CA 1
ATOM 631 C C . TYR A 1 79 ? -6.057 10.084 -0.236 1.00 95.56 79 TYR A C 1
ATOM 633 O O . TYR A 1 79 ? -6.397 11.221 -0.564 1.00 95.56 79 TYR A O 1
ATOM 641 N N . SER A 1 80 ? -6.632 8.995 -0.742 1.00 95.81 80 SER A N 1
ATOM 642 C CA . SER A 1 80 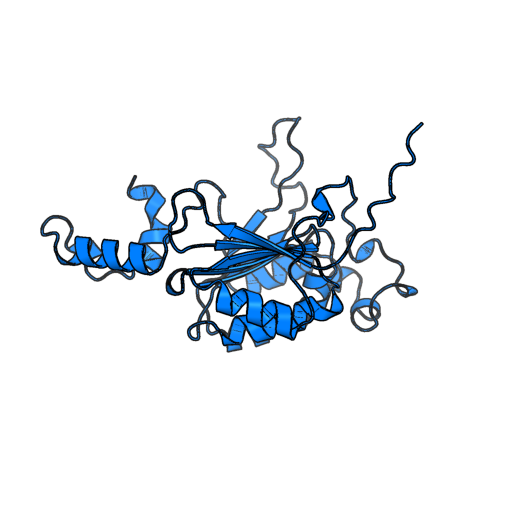? -7.931 9.062 -1.412 1.00 95.81 80 SER A CA 1
ATOM 643 C C . SER A 1 80 ? -9.035 9.305 -0.371 1.00 95.81 80 SER A C 1
ATOM 645 O O . SER A 1 80 ? -8.849 8.988 0.808 1.00 95.81 80 SER A O 1
ATOM 647 N N . PRO A 1 81 ? -10.227 9.779 -0.767 1.00 92.38 81 PRO A N 1
ATOM 648 C CA . PRO A 1 81 ? -11.417 9.588 0.054 1.00 92.38 81 PRO A CA 1
ATOM 649 C C . PRO A 1 81 ? -11.677 8.091 0.302 1.00 92.38 81 PRO A C 1
ATOM 651 O O . PRO A 1 81 ? -11.091 7.215 -0.347 1.00 92.38 81 PRO A O 1
ATOM 654 N N . TYR A 1 82 ? -12.588 7.793 1.232 1.00 93.31 82 TYR A N 1
ATOM 655 C CA . TYR A 1 82 ? -13.110 6.437 1.376 1.00 93.31 82 TYR A CA 1
ATOM 656 C C . TYR A 1 82 ? -13.865 6.040 0.109 1.00 93.31 82 TYR A C 1
ATOM 658 O O . TYR A 1 82 ? -14.799 6.723 -0.314 1.00 93.31 82 TYR A O 1
ATOM 666 N N . LEU A 1 83 ? -13.450 4.923 -0.475 1.00 94.19 83 LEU A N 1
ATOM 667 C CA . LEU A 1 83 ? -14.017 4.357 -1.687 1.00 94.19 83 LEU A CA 1
ATOM 668 C C . LEU A 1 83 ? -14.333 2.871 -1.471 1.00 94.19 83 LEU A C 1
ATOM 670 O O . LEU A 1 83 ? -13.687 2.209 -0.646 1.00 94.19 83 LEU A O 1
ATOM 674 N N . PRO A 1 84 ? -15.311 2.320 -2.210 1.00 97.75 84 PRO A N 1
ATOM 675 C CA . PRO A 1 84 ? -15.529 0.884 -2.271 1.00 97.75 84 PRO A CA 1
ATOM 676 C C . PRO A 1 84 ? -14.241 0.137 -2.639 1.00 97.75 84 PRO A C 1
ATOM 678 O O . PRO A 1 84 ? -13.485 0.545 -3.521 1.00 97.75 84 PRO A O 1
ATOM 681 N N . VAL A 1 85 ? -13.983 -0.979 -1.959 1.00 97.38 85 VAL A N 1
ATOM 682 C CA . VAL A 1 85 ? -12.761 -1.774 -2.166 1.00 97.38 85 VAL A CA 1
ATOM 683 C C . VAL A 1 85 ? -12.637 -2.263 -3.611 1.00 97.38 85 VAL A C 1
ATOM 685 O O . VAL A 1 85 ? -11.537 -2.287 -4.152 1.00 97.38 85 VAL A O 1
ATOM 688 N N . ASP A 1 86 ? -13.746 -2.638 -4.241 1.00 97.06 86 ASP A N 1
ATOM 689 C CA . ASP A 1 86 ? -13.791 -3.078 -5.636 1.00 97.06 86 ASP A CA 1
ATOM 690 C C . ASP A 1 86 ? -13.461 -1.951 -6.623 1.0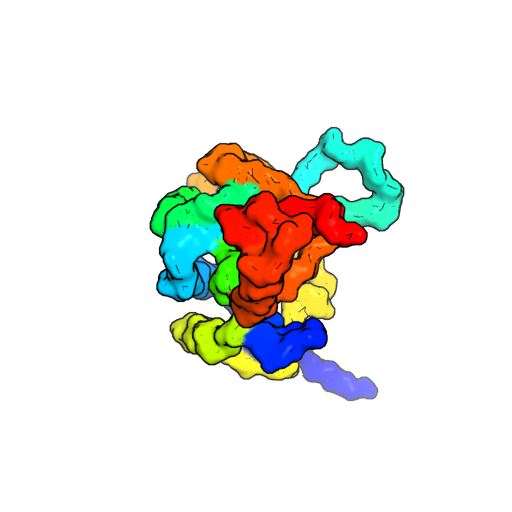0 97.06 86 ASP A C 1
ATOM 692 O O . ASP A 1 86 ? -12.747 -2.189 -7.598 1.00 97.06 86 ASP A O 1
ATOM 696 N N . GLU A 1 87 ? -13.906 -0.725 -6.339 1.00 97.50 87 GLU A N 1
ATOM 697 C CA . GLU A 1 87 ? -13.548 0.465 -7.118 1.00 97.50 87 GLU A CA 1
ATOM 698 C C . GLU A 1 87 ? -12.047 0.768 -7.012 1.00 97.50 87 GLU A C 1
ATOM 700 O O . GLU A 1 87 ? -11.382 0.986 -8.026 1.00 97.50 87 GLU A O 1
ATOM 705 N N . LEU A 1 88 ? -11.484 0.686 -5.802 1.00 97.62 88 LEU A N 1
ATOM 706 C CA . LEU A 1 88 ? -10.046 0.838 -5.578 1.00 97.62 88 LEU A CA 1
ATOM 707 C C . LEU A 1 88 ? -9.227 -0.251 -6.288 1.00 97.62 88 LEU A C 1
ATOM 709 O O . LEU A 1 88 ? -8.224 0.054 -6.935 1.00 97.62 88 LEU A O 1
ATOM 713 N N . GLU A 1 89 ? -9.646 -1.519 -6.195 1.00 97.06 89 GLU A N 1
ATOM 714 C CA . GLU A 1 89 ? -8.984 -2.627 -6.895 1.00 97.06 89 GLU A CA 1
ATOM 715 C C . GLU A 1 89 ? -8.960 -2.396 -8.412 1.00 97.06 89 GLU A C 1
ATOM 717 O O . GLU A 1 89 ? -7.926 -2.621 -9.047 1.00 97.06 89 GLU A O 1
ATOM 722 N N . GLU A 1 90 ? -10.074 -1.942 -8.995 1.00 97.62 90 GLU A N 1
ATOM 723 C CA . GLU A 1 90 ? -10.179 -1.659 -10.429 1.00 97.62 90 GLU A CA 1
ATOM 724 C C . GLU A 1 90 ? -9.308 -0.468 -10.846 1.00 97.62 90 GLU A C 1
ATOM 726 O O . GLU A 1 90 ? -8.564 -0.574 -11.826 1.00 97.62 90 GLU A O 1
ATOM 731 N N . ALA A 1 91 ? -9.346 0.629 -10.086 1.00 97.56 91 ALA A N 1
ATOM 732 C CA . ALA A 1 91 ? -8.589 1.843 -10.382 1.00 97.56 91 ALA A CA 1
ATOM 733 C C . ALA A 1 91 ? -7.068 1.630 -10.298 1.00 97.56 91 ALA A C 1
ATOM 735 O O . ALA A 1 91 ? -6.317 2.157 -11.119 1.00 97.56 91 ALA A O 1
ATOM 736 N N . ILE A 1 92 ? -6.602 0.821 -9.341 1.00 97.88 92 ILE A N 1
ATOM 737 C CA . ILE A 1 92 ? -5.168 0.624 -9.071 1.00 97.88 92 ILE A CA 1
ATOM 738 C C . ILE A 1 92 ? -4.568 -0.494 -9.927 1.00 97.88 92 ILE A C 1
ATOM 740 O O . ILE A 1 92 ? -3.367 -0.476 -10.211 1.00 97.88 92 ILE A O 1
ATOM 744 N N . ALA A 1 93 ? -5.367 -1.464 -10.384 1.00 97.06 93 ALA A N 1
ATOM 745 C CA . ALA A 1 93 ? -4.876 -2.608 -11.157 1.00 97.06 93 ALA A CA 1
ATOM 746 C C . ALA A 1 93 ? -3.940 -2.248 -12.338 1.00 97.06 93 ALA A C 1
ATOM 748 O O . ALA A 1 93 ? -2.931 -2.942 -12.498 1.00 97.06 93 ALA A O 1
ATOM 749 N N . PRO A 1 94 ? -4.181 -1.183 -13.136 1.00 96.88 94 PRO A N 1
ATOM 750 C CA . PRO A 1 94 ? -3.278 -0.771 -14.218 1.00 96.88 94 PRO A CA 1
ATOM 751 C C . PRO A 1 94 ? -1.931 -0.202 -13.741 1.00 96.88 94 PRO A C 1
ATOM 753 O O . PRO A 1 94 ? -0.973 -0.135 -14.514 1.00 96.88 94 PRO A O 1
ATOM 756 N N . TYR A 1 95 ? -1.846 0.243 -12.490 1.00 98.12 95 TYR A N 1
ATOM 757 C CA . TYR A 1 95 ? -0.671 0.888 -11.900 1.00 98.12 95 TYR A CA 1
ATOM 758 C C . TYR A 1 95 ? 0.121 -0.056 -10.993 1.00 98.12 95 TYR A C 1
ATOM 760 O O . TYR A 1 95 ? 1.309 0.161 -10.778 1.00 98.12 95 TYR A O 1
ATOM 768 N N . LEU A 1 96 ? -0.498 -1.141 -10.521 1.00 97.56 96 LEU A N 1
ATOM 769 C CA . LEU A 1 96 ? 0.045 -2.011 -9.478 1.00 97.56 96 LEU A CA 1
ATOM 770 C C . LEU A 1 96 ? 1.460 -2.539 -9.762 1.00 97.56 96 LEU A C 1
ATOM 772 O O . LEU A 1 96 ? 2.292 -2.555 -8.861 1.00 97.56 96 LEU A O 1
ATOM 776 N N . GLU A 1 97 ? 1.765 -2.952 -10.996 1.00 97.00 97 GLU A N 1
ATOM 777 C CA . GLU A 1 97 ? 3.116 -3.430 -11.334 1.00 97.00 97 GLU A CA 1
ATOM 778 C C . GLU A 1 97 ? 4.158 -2.303 -11.207 1.00 97.00 97 GLU A C 1
ATOM 780 O O . GLU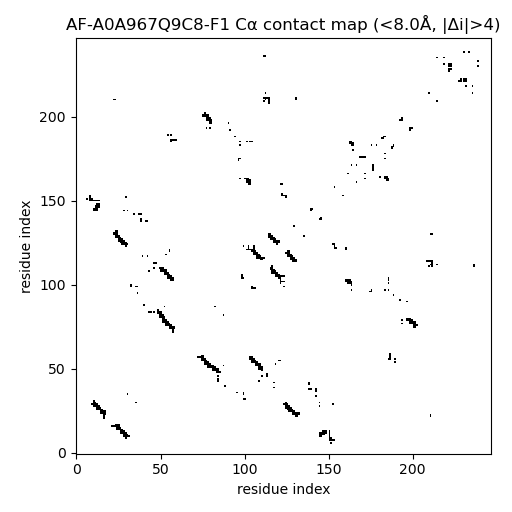 A 1 97 ? 5.259 -2.536 -10.718 1.00 97.00 97 GLU A O 1
ATOM 785 N N . ARG A 1 98 ? 3.799 -1.066 -11.570 1.00 97.94 98 ARG A N 1
ATOM 786 C CA . ARG A 1 98 ? 4.679 0.104 -11.438 1.00 97.94 98 ARG A CA 1
ATOM 787 C C . ARG A 1 98 ? 4.874 0.488 -9.972 1.00 97.94 98 ARG A C 1
ATOM 789 O O . ARG A 1 98 ? 6.011 0.620 -9.537 1.00 97.94 98 ARG A O 1
ATOM 796 N N . LEU A 1 99 ? 3.786 0.535 -9.200 1.00 98.19 99 LEU A N 1
ATOM 797 C CA . LEU A 1 99 ? 3.802 0.818 -7.758 1.00 98.19 99 LEU A CA 1
ATOM 798 C C . LEU A 1 99 ? 4.689 -0.164 -6.971 1.00 98.19 99 LEU A C 1
ATOM 800 O O . LEU A 1 99 ? 5.426 0.224 -6.069 1.00 98.19 99 LEU A O 1
ATOM 804 N N . ILE A 1 100 ? 4.642 -1.455 -7.316 1.00 97.75 100 ILE A N 1
ATOM 805 C CA . ILE A 1 100 ? 5.454 -2.483 -6.649 1.00 97.75 100 ILE A CA 1
ATOM 806 C C . ILE A 1 100 ? 6.947 -2.291 -6.937 1.00 97.75 100 ILE A C 1
ATOM 808 O O . ILE A 1 100 ? 7.777 -2.509 -6.053 1.00 97.75 100 ILE A O 1
ATOM 812 N N . HIS A 1 101 ? 7.297 -1.927 -8.169 1.00 96.94 101 HIS A N 1
ATOM 813 C CA . HIS A 1 101 ? 8.673 -2.011 -8.646 1.00 96.94 101 HIS A CA 1
ATOM 814 C C . HIS A 1 101 ? 9.440 -0.683 -8.652 1.00 96.94 101 HIS A C 1
ATOM 816 O O . HIS A 1 101 ? 10.667 -0.740 -8.619 1.00 96.94 101 HIS A O 1
ATOM 822 N N . ASP A 1 102 ? 8.780 0.479 -8.674 1.00 96.88 102 ASP A N 1
ATOM 823 C CA . ASP A 1 102 ? 9.485 1.768 -8.680 1.00 96.88 102 ASP A C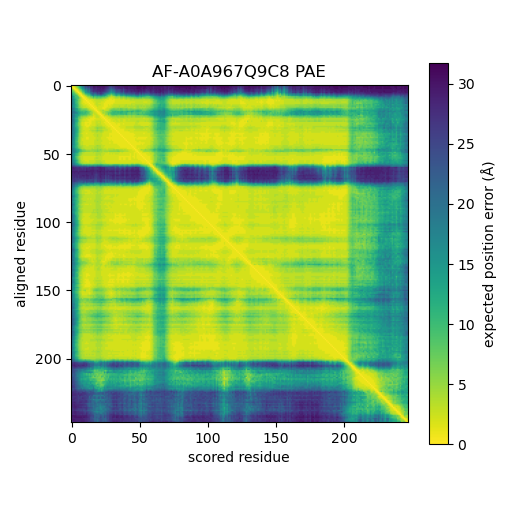A 1
ATOM 824 C C . ASP A 1 102 ? 10.049 2.120 -7.299 1.00 96.88 102 ASP A C 1
ATOM 826 O O . ASP A 1 102 ? 9.324 2.094 -6.308 1.00 96.88 102 ASP A O 1
ATOM 830 N N . GLY A 1 103 ? 11.343 2.431 -7.217 1.00 94.75 103 GLY A N 1
ATOM 831 C CA . GLY A 1 103 ? 12.046 2.699 -5.964 1.00 94.75 103 GLY A CA 1
ATOM 832 C C . GLY A 1 103 ? 11.651 3.984 -5.241 1.00 94.75 103 GLY A C 1
ATOM 833 O O . GLY A 1 103 ? 12.032 4.106 -4.092 1.00 94.75 103 GLY A O 1
ATOM 834 N N . PHE A 1 104 ? 10.895 4.894 -5.860 1.00 95.25 104 PHE A N 1
ATOM 835 C CA . PHE A 1 104 ? 10.503 6.188 -5.275 1.00 95.25 104 PHE A CA 1
ATOM 836 C C . PHE A 1 104 ? 9.026 6.251 -4.869 1.00 95.25 104 PHE A C 1
ATOM 838 O O . PHE A 1 104 ? 8.474 7.335 -4.679 1.00 95.25 104 PHE A O 1
ATOM 845 N N . VAL A 1 105 ? 8.365 5.089 -4.809 1.00 96.62 105 VAL A N 1
ATOM 846 C CA . VAL A 1 105 ? 6.930 4.999 -4.538 1.00 96.62 105 VAL A CA 1
ATOM 847 C C . VAL A 1 105 ? 6.641 4.055 -3.382 1.00 96.62 105 VAL A C 1
ATOM 849 O O . VAL A 1 105 ? 7.065 2.888 -3.384 1.00 96.62 105 VAL A O 1
ATOM 852 N N . GLY A 1 106 ? 5.853 4.565 -2.439 1.00 97.25 106 GLY A N 1
ATOM 853 C CA . GLY A 1 106 ? 5.139 3.807 -1.427 1.00 97.25 106 GLY A CA 1
ATOM 854 C C . GLY A 1 106 ? 3.629 3.820 -1.681 1.00 97.25 106 GLY A C 1
ATOM 855 O O . GLY A 1 106 ? 3.078 4.769 -2.237 1.00 97.25 106 GLY A O 1
ATOM 856 N N . PHE A 1 107 ? 2.932 2.752 -1.304 1.00 98.56 107 PHE A N 1
ATOM 857 C CA . PHE A 1 107 ? 1.476 2.694 -1.406 1.00 98.56 107 PHE A CA 1
ATOM 858 C C . PHE A 1 107 ? 0.848 1.756 -0.381 1.00 98.56 107 PHE A C 1
ATOM 860 O O . PHE A 1 107 ? 1.462 0.788 0.067 1.00 98.56 107 PHE A O 1
ATOM 867 N N . GLY A 1 108 ? -0.414 1.987 -0.043 1.00 98.12 108 GLY A N 1
ATOM 868 C CA . GLY A 1 108 ? -1.114 1.147 0.915 1.00 98.12 108 GLY A CA 1
ATOM 869 C C . GLY A 1 108 ? -2.614 1.340 0.925 1.00 98.12 108 GLY A C 1
ATOM 870 O O . GLY A 1 108 ? -3.171 2.128 0.168 1.00 98.12 108 GLY A O 1
ATOM 871 N N . PHE A 1 109 ? -3.266 0.603 1.811 1.00 97.38 109 PHE A N 1
ATOM 872 C CA . PHE A 1 109 ? -4.688 0.749 2.074 1.00 97.38 109 PHE A CA 1
ATOM 873 C C . PHE A 1 109 ? -4.925 0.735 3.569 1.00 97.38 109 PHE A C 1
ATOM 875 O O . PHE A 1 109 ? -4.308 -0.046 4.304 1.00 97.38 109 PHE A O 1
ATOM 882 N N . ALA A 1 110 ? -5.876 1.546 3.999 1.00 93.12 110 ALA A N 1
ATOM 883 C CA . ALA A 1 110 ? -6.264 1.623 5.389 1.00 93.12 110 ALA A CA 1
ATOM 884 C C . ALA A 1 110 ? -7.773 1.776 5.540 1.00 93.12 110 ALA A C 1
ATOM 886 O O . ALA A 1 110 ? -8.499 2.214 4.646 1.00 93.12 110 ALA A O 1
ATOM 887 N N . ASN A 1 111 ? -8.243 1.371 6.711 1.00 91.25 111 ASN A N 1
ATOM 888 C CA . ASN A 1 111 ? -9.585 1.648 7.177 1.00 91.25 111 ASN A CA 1
ATOM 889 C C . ASN A 1 111 ? -9.498 1.939 8.678 1.00 91.25 111 ASN A C 1
ATOM 891 O O . ASN A 1 111 ? -9.223 1.042 9.485 1.00 91.25 111 ASN A O 1
ATOM 895 N N . ASN A 1 112 ? -9.732 3.202 9.042 1.00 84.44 112 ASN A N 1
ATOM 896 C CA . ASN A 1 112 ? -9.576 3.665 10.419 1.00 84.44 112 ASN A CA 1
ATOM 897 C C . ASN A 1 112 ? -10.570 2.958 11.337 1.00 84.44 112 ASN A C 1
ATOM 899 O O . ASN A 1 112 ? -10.173 2.473 12.393 1.00 84.44 112 ASN A O 1
ATOM 903 N N . ARG A 1 113 ? -11.831 2.801 10.914 1.00 79.62 113 ARG A N 1
ATOM 904 C CA . ARG A 1 113 ? -12.880 2.143 11.710 1.00 79.62 113 ARG A CA 1
ATOM 905 C C . ARG A 1 113 ? -12.534 0.687 12.026 1.00 79.62 113 ARG A C 1
ATOM 907 O O . ARG A 1 113 ? -12.708 0.219 13.152 1.00 79.62 113 ARG A O 1
ATOM 914 N N . ALA A 1 114 ? -11.981 -0.026 11.048 1.00 83.56 114 ALA A N 1
ATOM 915 C CA . ALA A 1 114 ? -11.489 -1.390 11.215 1.00 83.56 114 ALA A CA 1
ATOM 916 C C . ALA A 1 114 ? -10.153 -1.466 11.980 1.00 83.56 114 ALA A C 1
ATOM 918 O O . ALA A 1 114 ? -9.709 -2.566 12.315 1.00 83.56 114 ALA A O 1
ATOM 919 N N . GLY A 1 115 ? -9.512 -0.325 12.255 1.00 83.56 115 GLY A N 1
ATOM 920 C CA . GLY A 1 115 ? -8.229 -0.248 12.945 1.00 83.56 115 GLY A CA 1
ATOM 921 C C . GLY A 1 115 ? -7.152 -1.040 12.212 1.00 83.56 115 GLY A C 1
ATOM 922 O O . GLY A 1 115 ? -6.429 -1.820 12.842 1.00 83.56 115 GLY A O 1
ATOM 923 N N . THR A 1 116 ? -7.109 -0.923 10.882 1.00 89.44 116 THR A N 1
ATOM 924 C CA . THR A 1 116 ? -6.198 -1.704 10.050 1.00 89.44 116 THR A CA 1
ATOM 925 C C . THR A 1 116 ? -5.586 -0.887 8.923 1.00 89.44 116 THR A C 1
ATOM 927 O O . THR A 1 116 ? -6.270 -0.122 8.251 1.00 89.44 116 THR A O 1
ATOM 930 N N . GLU A 1 117 ? -4.305 -1.133 8.679 1.00 93.62 117 GLU A N 1
ATOM 931 C CA . GLU A 1 117 ? -3.520 -0.537 7.602 1.00 93.62 117 GLU A CA 1
ATOM 932 C C . GLU A 1 117 ? -2.489 -1.554 7.117 1.00 93.62 117 GLU A C 1
ATOM 934 O O . GLU A 1 117 ? -1.896 -2.285 7.919 1.00 93.62 117 GLU A O 1
ATOM 939 N N . LEU A 1 118 ? -2.277 -1.593 5.805 1.00 96.44 118 LEU A N 1
ATOM 940 C CA . LEU A 1 118 ? -1.143 -2.263 5.190 1.00 96.44 118 LEU A CA 1
ATOM 941 C C . LEU A 1 118 ? -0.525 -1.320 4.160 1.00 96.44 118 LEU A C 1
ATOM 943 O O . LEU A 1 118 ? -1.208 -0.886 3.233 1.00 96.44 118 LEU A O 1
ATOM 947 N N . PHE A 1 119 ? 0.763 -1.047 4.312 1.00 97.31 119 PHE A N 1
ATOM 948 C CA . PHE A 1 119 ? 1.520 -0.115 3.493 1.00 97.31 119 PHE A CA 1
ATOM 949 C C . PHE A 1 119 ? 2.811 -0.773 3.007 1.00 97.31 119 PHE A C 1
ATOM 951 O O . PHE A 1 119 ? 3.438 -1.550 3.725 1.00 97.31 119 PHE A O 1
ATOM 958 N N . TYR A 1 120 ? 3.189 -0.508 1.765 1.00 97.75 120 TYR A N 1
ATOM 959 C CA . TYR A 1 120 ? 4.422 -0.952 1.139 1.00 97.75 120 TYR A CA 1
ATOM 960 C C . TYR A 1 120 ? 5.229 0.278 0.766 1.00 97.75 120 TYR A C 1
ATOM 962 O O . TYR A 1 120 ? 4.835 0.996 -0.144 1.00 97.75 120 TYR A O 1
ATOM 970 N N . SER A 1 121 ? 6.320 0.528 1.478 1.00 94.81 121 SER A N 1
ATOM 971 C CA . SER A 1 121 ? 7.104 1.750 1.311 1.00 94.81 121 SER A CA 1
ATOM 972 C C . SER A 1 121 ? 8.050 1.698 0.106 1.00 94.81 121 SER A C 1
ATOM 974 O O . SER A 1 121 ? 8.320 0.633 -0.465 1.00 94.81 121 SER A O 1
ATOM 976 N N . GLU A 1 122 ? 8.620 2.852 -0.232 1.00 92.50 122 GLU A N 1
ATOM 977 C CA . GLU A 1 122 ? 9.743 3.005 -1.172 1.00 92.50 122 GLU A CA 1
ATOM 978 C C . GLU A 1 122 ? 10.936 2.084 -0.841 1.00 92.50 122 GLU A C 1
ATOM 980 O O . GLU A 1 122 ? 11.516 1.460 -1.728 1.00 92.50 122 GLU A O 1
ATOM 985 N N . GLU A 1 123 ? 11.170 1.836 0.450 1.00 92.12 123 GLU A N 1
ATOM 986 C CA . GLU A 1 123 ? 12.153 0.890 1.008 1.00 92.12 123 GLU A CA 1
ATOM 987 C C . GLU A 1 123 ? 11.857 -0.592 0.699 1.00 92.12 123 GLU A C 1
ATOM 989 O O . GLU A 1 123 ? 12.604 -1.498 1.087 1.00 92.12 123 GLU A O 1
ATOM 994 N N . LYS A 1 124 ? 10.731 -0.876 0.035 1.00 94.44 124 LYS A N 1
ATOM 995 C CA . LYS A 1 124 ? 10.265 -2.226 -0.317 1.00 94.44 124 LYS A CA 1
ATOM 996 C C . LYS A 1 124 ? 10.034 -3.110 0.903 1.00 94.44 124 LYS A C 1
ATOM 998 O O . LYS A 1 124 ? 10.260 -4.326 0.885 1.00 94.44 124 LYS A O 1
ATOM 1003 N N . ILE A 1 125 ? 9.505 -2.485 1.951 1.00 95.00 125 ILE A N 1
ATOM 1004 C CA . ILE A 1 125 ? 9.107 -3.104 3.211 1.00 95.00 125 ILE A CA 1
ATOM 1005 C C . ILE A 1 125 ? 7.594 -2.961 3.364 1.00 95.00 125 ILE A C 1
ATOM 1007 O O . ILE A 1 125 ? 7.034 -1.888 3.172 1.00 95.00 125 ILE A O 1
ATOM 1011 N N . LEU A 1 126 ? 6.931 -4.057 3.730 1.00 96.56 126 LEU A N 1
ATOM 1012 C CA . LEU A 1 126 ? 5.533 -4.033 4.140 1.00 96.56 126 LEU A CA 1
ATOM 1013 C C . LEU A 1 126 ? 5.448 -3.655 5.621 1.00 96.56 126 LEU A C 1
ATOM 1015 O O . LEU A 1 126 ? 5.924 -4.405 6.475 1.00 96.56 126 LEU A O 1
ATOM 1019 N N . SER A 1 127 ? 4.814 -2.538 5.940 1.00 93.81 127 SER A N 1
ATOM 1020 C CA . SER A 1 127 ? 4.385 -2.180 7.289 1.00 93.81 127 SER A CA 1
ATOM 1021 C C . SER A 1 127 ? 2.881 -2.383 7.430 1.00 93.81 127 SER A C 1
ATOM 1023 O O . SER A 1 127 ? 2.120 -2.306 6.469 1.00 93.81 127 SER A O 1
ATOM 1025 N N . GLY A 1 128 ? 2.428 -2.679 8.641 1.00 89.19 128 GLY A N 1
ATOM 1026 C CA . GLY A 1 128 ? 1.000 -2.723 8.908 1.00 89.19 128 GLY A CA 1
ATOM 1027 C C . GLY A 1 128 ? 0.664 -2.458 10.359 1.00 89.19 128 GLY A C 1
ATOM 1028 O O . GLY A 1 128 ? 1.440 -2.778 11.267 1.00 89.19 128 GLY A O 1
ATOM 1029 N N . PHE A 1 129 ? -0.528 -1.915 10.557 1.00 88.81 129 PHE A N 1
ATOM 1030 C CA . PHE A 1 129 ? -1.146 -1.713 11.858 1.00 88.81 129 PHE A CA 1
ATOM 1031 C C . PHE A 1 129 ? -2.426 -2.530 11.917 1.00 88.81 129 PHE A C 1
ATOM 1033 O O . PHE A 1 129 ? -3.171 -2.602 10.941 1.00 88.81 129 PHE A O 1
ATOM 1040 N N . THR A 1 130 ? -2.673 -3.204 13.038 1.00 85.88 130 THR A N 1
ATOM 1041 C CA . THR A 1 130 ? -3.881 -4.020 13.180 1.00 85.88 130 THR A CA 1
ATOM 1042 C C . THR A 1 130 ? -4.278 -4.245 14.632 1.00 85.88 130 THR A C 1
ATOM 1044 O O . THR A 1 130 ? -3.432 -4.529 15.484 1.00 85.88 130 THR A O 1
ATOM 1047 N N . GLY A 1 131 ? -5.585 -4.228 14.903 1.00 85.25 131 GLY A N 1
ATOM 1048 C CA . GLY A 1 131 ? -6.162 -4.797 16.129 1.00 85.25 131 GLY A CA 1
ATOM 1049 C C . GLY A 1 131 ? -6.212 -6.337 16.137 1.00 85.25 131 GLY A C 1
ATOM 1050 O O . GLY A 1 131 ? -6.505 -6.958 17.159 1.00 85.25 131 GLY A O 1
ATOM 1051 N N . SER A 1 132 ? -5.921 -6.993 15.006 1.00 85.50 132 SER A N 1
ATOM 1052 C CA . SER A 1 132 ? -6.044 -8.444 14.828 1.00 85.50 132 SER A CA 1
ATOM 1053 C C . SER A 1 132 ? -4.747 -9.076 14.325 1.00 85.50 132 SER A C 1
ATOM 1055 O O . SER A 1 132 ? -4.587 -9.430 13.154 1.00 85.50 132 SER A O 1
ATOM 1057 N N . ARG A 1 133 ? -3.816 -9.335 15.254 1.00 87.62 133 ARG A N 1
ATOM 1058 C CA . ARG A 1 133 ? -2.550 -10.028 14.950 1.00 87.62 133 ARG A CA 1
ATOM 1059 C C . ARG A 1 133 ? -2.756 -11.323 14.153 1.00 87.62 133 ARG A C 1
ATOM 1061 O O . ARG A 1 133 ? -2.015 -11.599 13.216 1.00 87.62 133 ARG A O 1
ATOM 1068 N N . LEU A 1 134 ? -3.733 -12.150 14.539 1.00 90.31 134 LEU A N 1
ATOM 1069 C CA . LEU A 1 134 ? -3.939 -13.457 13.904 1.00 90.31 134 LEU A CA 1
ATOM 1070 C C . LEU A 1 134 ? -4.307 -13.324 12.424 1.00 90.31 134 LEU A C 1
ATOM 1072 O O . LEU A 1 134 ? -3.781 -14.085 11.615 1.00 90.31 134 LEU A O 1
ATOM 1076 N N . GLN A 1 135 ? -5.140 -12.344 12.072 1.00 90.06 135 GLN A N 1
ATOM 1077 C CA . GLN A 1 135 ? -5.536 -12.085 10.690 1.00 90.06 135 GLN A CA 1
ATOM 1078 C C . GLN A 1 135 ? -4.322 -11.748 9.817 1.00 90.06 135 GLN A C 1
ATOM 1080 O O . GLN A 1 135 ? -4.115 -12.402 8.797 1.00 90.06 135 GLN A O 1
ATOM 1085 N N . PHE A 1 136 ? -3.462 -10.830 10.267 1.00 90.81 136 PHE A N 1
ATOM 1086 C CA . PHE A 1 136 ? -2.252 -10.441 9.532 1.00 90.81 136 PHE A CA 1
ATOM 1087 C C . PHE A 1 136 ? -1.229 -11.571 9.427 1.00 90.81 136 PHE A C 1
ATOM 1089 O O . PHE A 1 136 ? -0.695 -11.838 8.353 1.00 90.81 136 PHE A O 1
ATOM 1096 N N . THR A 1 137 ? -0.970 -12.292 10.521 1.00 93.06 137 THR A N 1
ATOM 1097 C CA . THR A 1 137 ? -0.031 -13.424 10.459 1.00 93.06 137 THR A CA 1
ATOM 1098 C C . THR A 1 137 ? -0.540 -14.542 9.547 1.00 93.06 137 THR A C 1
ATOM 1100 O O . THR A 1 137 ? 0.258 -15.183 8.869 1.00 93.06 137 THR A O 1
ATOM 1103 N N . ASN A 1 138 ? -1.859 -14.750 9.477 1.00 95.06 138 ASN A N 1
ATOM 1104 C CA . ASN A 1 138 ? -2.464 -15.706 8.556 1.00 95.06 138 ASN A CA 1
ATOM 1105 C C . ASN A 1 138 ? -2.387 -15.232 7.096 1.00 95.06 138 ASN A C 1
ATOM 1107 O O . ASN A 1 138 ? -2.089 -16.043 6.218 1.00 95.06 138 ASN A O 1
ATOM 1111 N N . LEU A 1 139 ? -2.611 -13.936 6.842 1.00 95.88 139 LEU A N 1
ATOM 1112 C CA . LEU A 1 139 ? -2.418 -13.314 5.529 1.00 95.88 139 LEU A CA 1
ATOM 1113 C C . LEU A 1 139 ? -0.994 -13.584 5.022 1.00 95.88 139 LEU A C 1
ATOM 1115 O O . LEU A 1 139 ? -0.815 -14.220 3.987 1.00 95.88 139 LEU A O 1
ATOM 1119 N N . LEU A 1 140 ? 0.023 -13.215 5.803 1.00 96.38 140 LEU A N 1
ATOM 1120 C CA . LEU A 1 140 ? 1.429 -13.409 5.432 1.00 96.38 140 LEU A CA 1
ATOM 1121 C C . LEU A 1 140 ? 1.803 -14.886 5.261 1.00 96.38 140 LEU A C 1
ATOM 1123 O O . LEU A 1 140 ? 2.469 -15.248 4.290 1.00 96.38 140 LEU A O 1
ATOM 1127 N N . ALA A 1 141 ? 1.331 -15.761 6.155 1.00 96.44 141 ALA A N 1
ATOM 1128 C CA . ALA A 1 141 ? 1.598 -17.194 6.067 1.00 96.44 141 ALA A CA 1
ATOM 1129 C C . ALA A 1 141 ? 0.997 -17.835 4.803 1.00 96.44 141 ALA A C 1
ATOM 1131 O O . ALA A 1 141 ? 1.603 -18.752 4.245 1.00 96.44 141 ALA A O 1
ATOM 1132 N N . THR A 1 142 ? -0.153 -17.343 4.328 1.00 97.06 142 THR A N 1
ATOM 1133 C CA . THR A 1 142 ? -0.787 -17.795 3.073 1.00 97.06 142 THR A CA 1
ATOM 1134 C C . THR A 1 142 ? 0.076 -17.462 1.853 1.00 97.06 142 THR A C 1
ATOM 1136 O O . THR A 1 142 ? 0.104 -18.226 0.891 1.00 97.06 142 THR A O 1
ATOM 1139 N N . HIS A 1 143 ? 0.862 -16.388 1.942 1.00 97.69 143 HIS A N 1
ATOM 1140 C CA . HIS A 1 143 ? 1.851 -15.980 0.939 1.00 97.69 143 HIS A CA 1
ATOM 1141 C C . HIS A 1 143 ? 3.267 -16.504 1.238 1.00 97.69 143 HIS A C 1
ATOM 1143 O O . HIS A 1 143 ? 4.241 -16.069 0.632 1.00 97.69 143 HIS A O 1
ATOM 1149 N N . GLY A 1 144 ? 3.426 -17.448 2.171 1.00 96.62 144 GLY A N 1
ATOM 1150 C CA . GLY A 1 144 ? 4.727 -18.055 2.484 1.00 96.62 144 GLY A CA 1
ATOM 1151 C C . GLY A 1 144 ? 5.712 -17.129 3.209 1.00 96.62 144 GLY A C 1
ATOM 1152 O O . GLY A 1 144 ? 6.909 -17.421 3.253 1.00 96.62 144 GLY A O 1
ATOM 1153 N N . VAL A 1 145 ? 5.236 -16.022 3.785 1.00 96.75 145 VAL A N 1
ATOM 1154 C CA . VAL A 1 145 ? 6.038 -15.092 4.589 1.00 96.75 145 VAL A CA 1
ATOM 1155 C C . VAL A 1 145 ? 5.885 -15.469 6.064 1.00 96.75 145 VAL A C 1
ATOM 1157 O O . VAL A 1 145 ? 4.801 -15.387 6.639 1.00 96.75 145 VAL A O 1
ATOM 1160 N N . TYR A 1 146 ? 6.975 -15.920 6.685 1.00 95.62 146 TYR A N 1
ATOM 1161 C CA . TYR A 1 146 ? 6.959 -16.485 8.040 1.00 95.62 146 TYR A CA 1
ATOM 1162 C C . TYR A 1 146 ? 7.713 -15.617 9.048 1.00 95.62 146 TYR A C 1
ATOM 1164 O O . TYR A 1 146 ? 8.630 -14.879 8.691 1.00 95.62 146 TYR A O 1
ATOM 1172 N N . TYR A 1 147 ? 7.347 -15.751 10.325 1.00 96.12 147 TYR A N 1
ATOM 1173 C CA . TYR A 1 147 ? 7.953 -14.997 11.419 1.00 96.12 147 TYR A CA 1
ATOM 1174 C C . TYR A 1 147 ? 9.459 -15.262 11.522 1.00 96.12 147 TYR A C 1
ATOM 1176 O O . TYR A 1 147 ? 9.883 -16.424 11.562 1.00 96.12 147 TYR A O 1
ATOM 1184 N N . ARG A 1 148 ? 10.261 -14.195 11.593 1.00 95.19 148 ARG A N 1
ATOM 1185 C CA . ARG A 1 148 ? 11.721 -14.255 11.745 1.00 95.19 148 ARG A CA 1
ATOM 1186 C C . ARG A 1 148 ? 12.202 -13.135 12.673 1.00 95.19 148 ARG A C 1
ATOM 1188 O O . ARG A 1 148 ? 12.363 -12.018 12.207 1.00 95.19 148 ARG A O 1
ATOM 1195 N N . PRO A 1 149 ? 12.447 -13.420 13.963 1.00 90.94 149 PRO A N 1
ATOM 1196 C CA . PRO A 1 149 ? 12.785 -12.387 14.945 1.00 90.94 149 PRO A CA 1
ATOM 1197 C C . PRO A 1 149 ? 14.151 -11.729 14.707 1.00 90.94 149 PRO A C 1
ATOM 1199 O O . PRO A 1 149 ? 14.322 -10.570 15.055 1.00 90.94 149 PRO A O 1
ATOM 1202 N N . ASP A 1 150 ? 15.094 -12.455 14.103 1.00 89.75 150 ASP A N 1
ATOM 1203 C CA . ASP A 1 150 ? 16.478 -12.010 13.889 1.00 89.75 150 ASP A CA 1
ATOM 1204 C C . ASP A 1 150 ? 16.727 -11.614 12.418 1.00 89.75 150 ASP A C 1
ATOM 1206 O O . ASP A 1 150 ? 17.777 -11.916 11.850 1.00 89.75 150 ASP A O 1
ATOM 1210 N N . MET A 1 151 ? 15.719 -11.047 11.742 1.00 90.06 151 MET A N 1
ATOM 1211 C CA . MET A 1 151 ? 15.853 -10.612 10.348 1.00 90.06 151 MET A CA 1
ATOM 1212 C C . MET A 1 151 ? 16.432 -9.202 10.245 1.00 90.06 151 MET A C 1
ATOM 1214 O O . MET A 1 151 ? 16.183 -8.359 11.099 1.00 90.06 151 MET A O 1
ATOM 1218 N N . LEU A 1 152 ? 17.163 -8.963 9.158 1.00 89.56 152 LEU A N 1
ATOM 1219 C CA . LEU A 1 152 ? 17.597 -7.635 8.739 1.00 89.56 152 LEU A CA 1
ATOM 1220 C C . LEU A 1 152 ? 16.709 -7.163 7.590 1.00 89.56 152 LEU A C 1
ATOM 1222 O O . LEU A 1 152 ? 16.447 -7.930 6.654 1.00 89.56 152 LEU A O 1
ATOM 1226 N N . PHE A 1 153 ? 16.278 -5.914 7.659 1.00 89.06 153 PHE A N 1
ATOM 1227 C CA . PHE A 1 153 ? 15.530 -5.226 6.618 1.00 89.06 153 PHE A CA 1
ATOM 1228 C C . PHE A 1 153 ? 16.475 -4.523 5.632 1.00 89.06 153 PHE A C 1
ATOM 1230 O O . PHE A 1 153 ? 17.616 -4.219 5.993 1.00 89.06 153 PHE A O 1
ATOM 1237 N N . PRO A 1 154 ? 16.030 -4.256 4.386 1.00 85.94 154 PRO A N 1
ATOM 1238 C CA . PRO A 1 154 ? 16.770 -3.400 3.455 1.00 85.94 154 PRO A CA 1
ATOM 1239 C C . PRO A 1 154 ? 17.199 -2.076 4.099 1.00 85.94 154 PRO A C 1
ATOM 1241 O O . PRO A 1 154 ? 18.374 -1.730 4.030 1.00 85.94 154 PRO A O 1
ATOM 1244 N N . SER A 1 155 ? 16.280 -1.438 4.830 1.00 84.38 155 SER A N 1
ATOM 1245 C CA . SER A 1 155 ? 16.473 -0.173 5.548 1.00 84.38 155 SER A CA 1
ATOM 1246 C C . SER A 1 155 ? 17.560 -0.213 6.629 1.00 84.38 155 SER A C 1
ATOM 1248 O O . SER A 1 155 ? 18.096 0.822 7.013 1.00 84.38 155 SER A O 1
ATOM 1250 N N . ASP A 1 156 ? 17.927 -1.401 7.130 1.00 85.88 156 ASP A N 1
ATOM 1251 C CA . ASP A 1 156 ? 19.028 -1.551 8.097 1.00 85.88 156 ASP A CA 1
ATOM 1252 C C . ASP A 1 156 ? 20.406 -1.404 7.425 1.00 85.88 156 ASP A C 1
ATOM 1254 O O . ASP A 1 156 ? 21.451 -1.407 8.088 1.00 85.88 156 ASP A O 1
ATOM 1258 N N . ARG A 1 157 ? 20.432 -1.313 6.091 1.00 81.06 157 ARG A N 1
ATOM 1259 C CA . ARG A 1 157 ? 21.622 -1.121 5.268 1.00 81.06 157 ARG A CA 1
ATOM 1260 C C . ARG A 1 157 ? 21.435 0.121 4.402 1.00 81.06 157 ARG A C 1
ATOM 1262 O O . ARG A 1 157 ? 20.358 0.376 3.879 1.00 81.06 157 ARG A O 1
ATOM 1269 N N . GLY A 1 158 ? 22.516 0.872 4.200 1.00 79.56 158 GLY A N 1
ATOM 1270 C CA . GLY A 1 158 ? 22.517 1.905 3.165 1.00 79.56 158 GLY A CA 1
ATOM 1271 C C . GLY A 1 158 ? 22.255 1.255 1.806 1.00 79.56 158 GLY A C 1
ATOM 1272 O O . GLY A 1 158 ? 22.953 0.302 1.443 1.00 79.56 158 GLY A O 1
ATOM 1273 N N . HIS A 1 159 ? 21.246 1.741 1.096 1.00 83.25 159 HIS A N 1
ATOM 1274 C CA . HIS A 1 159 ? 20.862 1.280 -0.231 1.00 83.25 159 HIS A CA 1
ATOM 1275 C C . HIS A 1 159 ? 20.365 2.474 -1.051 1.00 83.25 159 HIS A C 1
ATOM 1277 O O . HIS A 1 159 ? 20.017 3.512 -0.494 1.00 83.25 159 HIS A O 1
ATOM 1283 N N . ASP A 1 160 ? 20.384 2.314 -2.370 1.00 87.00 160 ASP A N 1
ATOM 1284 C CA . ASP A 1 160 ? 19.947 3.340 -3.308 1.00 87.00 160 ASP A CA 1
ATOM 1285 C C . ASP A 1 160 ? 18.530 3.019 -3.787 1.00 87.00 160 ASP A C 1
ATOM 1287 O O . ASP A 1 160 ? 18.213 1.861 -4.085 1.00 87.00 160 ASP A O 1
ATOM 1291 N N . HIS A 1 161 ? 17.699 4.049 -3.903 1.00 90.38 161 HIS A N 1
ATOM 1292 C CA . HIS A 1 161 ? 16.409 3.961 -4.578 1.00 90.38 161 HIS A CA 1
ATOM 1293 C C . HIS A 1 161 ? 16.621 4.179 -6.076 1.00 90.38 161 HIS A C 1
ATOM 1295 O O . HIS A 1 161 ? 17.403 5.036 -6.492 1.00 90.38 161 HIS A O 1
ATOM 1301 N N . LEU A 1 162 ? 15.956 3.372 -6.901 1.00 91.62 162 LEU A N 1
ATOM 1302 C CA . LEU A 1 162 ? 16.061 3.445 -8.356 1.00 91.62 162 LEU A CA 1
ATOM 1303 C C . LEU A 1 162 ? 14.667 3.507 -8.970 1.00 91.62 162 LEU A C 1
ATOM 1305 O O . LEU A 1 162 ? 13.830 2.644 -8.709 1.00 91.62 162 LEU A O 1
ATOM 1309 N N . SER A 1 163 ? 14.449 4.502 -9.828 1.00 94.75 163 SER A N 1
ATOM 1310 C CA . SER A 1 163 ? 13.241 4.572 -10.645 1.00 94.75 163 SER A CA 1
ATOM 1311 C C . SER A 1 163 ? 13.268 3.472 -11.704 1.00 94.75 163 SER A C 1
ATOM 1313 O O . SER A 1 163 ? 14.336 3.053 -12.167 1.00 94.75 163 SER A O 1
ATOM 1315 N N . LEU A 1 164 ? 12.089 3.058 -12.167 1.00 96.31 164 LEU A N 1
ATOM 1316 C CA . LEU A 1 164 ? 11.928 2.169 -13.318 1.00 96.31 164 LEU A CA 1
ATOM 1317 C C . LEU A 1 164 ? 12.669 2.670 -14.568 1.00 96.31 164 LEU A C 1
ATOM 1319 O O . LEU A 1 164 ? 13.159 1.857 -15.353 1.00 96.31 164 LEU A O 1
ATOM 1323 N N . LEU A 1 165 ? 12.817 3.989 -14.720 1.00 95.94 165 LEU A N 1
ATOM 1324 C CA . LEU A 1 165 ? 13.563 4.619 -15.814 1.00 95.94 165 LEU A CA 1
ATOM 1325 C C . LEU A 1 165 ? 15.083 4.406 -15.740 1.00 95.94 165 LEU A C 1
ATOM 1327 O O . LEU A 1 165 ? 15.777 4.571 -16.744 1.00 95.94 165 LEU A O 1
ATOM 1331 N N . CYS A 1 166 ? 15.619 4.023 -14.579 1.00 94.81 166 CYS A N 1
ATOM 1332 C CA . CYS A 1 166 ? 17.045 3.745 -14.401 1.00 94.81 166 CYS A CA 1
ATOM 1333 C C . CYS A 1 166 ? 17.446 2.334 -14.862 1.00 94.81 166 CYS A C 1
ATOM 1335 O O . CYS A 1 166 ? 18.638 2.019 -14.901 1.00 94.81 166 CYS A O 1
ATOM 1337 N N . HIS A 1 167 ? 16.477 1.477 -15.189 1.00 92.75 167 HIS A N 1
ATOM 1338 C CA . HIS A 1 167 ? 16.716 0.090 -15.565 1.00 92.75 167 HIS A CA 1
ATOM 1339 C C . HIS A 1 167 ? 16.726 -0.110 -17.083 1.00 92.75 167 HIS A C 1
ATOM 1341 O O . HIS A 1 167 ? 15.895 0.424 -17.817 1.00 92.75 167 HIS A O 1
ATOM 1347 N N . ASP A 1 168 ? 17.626 -0.976 -17.555 1.00 93.06 168 ASP A N 1
ATOM 1348 C CA . ASP A 1 168 ? 17.567 -1.463 -18.930 1.00 93.06 168 ASP A CA 1
ATOM 1349 C C . ASP A 1 168 ? 16.253 -2.220 -19.170 1.00 93.06 168 ASP A C 1
ATOM 1351 O O . ASP A 1 168 ? 15.820 -3.048 -18.365 1.00 93.06 168 ASP A O 1
ATOM 1355 N N . ARG A 1 169 ? 15.640 -2.013 -20.339 1.00 92.56 169 ARG A N 1
ATOM 1356 C CA . ARG A 1 169 ? 14.366 -2.663 -20.698 1.00 92.56 169 ARG A CA 1
ATOM 1357 C C . ARG A 1 169 ? 14.419 -4.194 -20.635 1.00 92.56 169 ARG A C 1
ATOM 1359 O O . ARG A 1 169 ? 13.398 -4.828 -20.408 1.00 92.56 169 ARG A O 1
ATOM 1366 N N . GLU A 1 170 ? 15.601 -4.781 -20.819 1.00 93.31 170 GLU A N 1
ATOM 1367 C CA . GLU A 1 170 ? 15.830 -6.231 -20.785 1.00 93.31 170 GLU A CA 1
ATOM 1368 C C . GLU A 1 170 ? 15.758 -6.836 -19.374 1.00 93.31 170 GLU A C 1
ATOM 1370 O O . GLU A 1 170 ? 15.536 -8.041 -19.249 1.00 93.31 170 GLU A O 1
ATOM 1375 N N . VAL A 1 171 ? 15.954 -6.028 -18.323 1.00 92.75 171 VAL A N 1
ATOM 1376 C CA . VAL A 1 171 ? 15.899 -6.489 -16.923 1.00 92.75 171 VAL A CA 1
ATOM 1377 C C . VAL A 1 171 ? 14.561 -6.193 -16.248 1.00 92.75 171 VAL A C 1
ATOM 1379 O O . VAL A 1 171 ? 14.293 -6.732 -15.174 1.00 92.75 171 VAL A O 1
ATOM 1382 N N . LEU A 1 172 ? 13.718 -5.365 -16.872 1.00 93.88 172 LEU A N 1
ATOM 1383 C CA . LEU A 1 172 ? 12.374 -5.084 -16.384 1.00 93.88 172 LEU A CA 1
ATOM 1384 C C . LEU A 1 172 ? 11.464 -6.323 -16.506 1.00 93.88 172 LEU A C 1
ATOM 1386 O O . LEU A 1 172 ? 11.590 -7.105 -17.456 1.00 93.88 172 LEU A O 1
ATOM 1390 N N . PRO A 1 173 ? 10.493 -6.488 -15.589 1.00 92.88 173 PRO A N 1
ATOM 1391 C CA . PRO A 1 173 ? 9.369 -7.396 -15.777 1.00 92.88 173 PRO A CA 1
ATOM 1392 C C . PRO A 1 173 ? 8.708 -7.222 -17.150 1.00 92.88 173 PRO A C 1
ATOM 1394 O O . PRO A 1 173 ? 8.638 -6.121 -17.694 1.00 92.88 173 PRO A O 1
ATOM 1397 N N . ALA A 1 174 ? 8.193 -8.316 -17.717 1.00 91.69 174 ALA A N 1
ATOM 1398 C CA . ALA A 1 174 ? 7.684 -8.321 -19.089 1.00 91.69 174 ALA A CA 1
ATOM 1399 C C . ALA A 1 174 ? 6.522 -7.338 -19.331 1.00 91.69 174 ALA A C 1
ATOM 1401 O O . ALA A 1 174 ? 6.356 -6.893 -20.468 1.00 91.69 174 ALA A O 1
ATOM 1402 N N . GLY A 1 175 ? 5.722 -7.019 -18.305 1.00 91.69 175 GLY A N 1
ATOM 1403 C CA . GLY A 1 175 ? 4.683 -5.991 -18.387 1.00 91.69 175 GLY A CA 1
ATOM 1404 C C . GLY A 1 175 ? 5.289 -4.591 -18.483 1.00 91.69 175 GLY A C 1
ATOM 1405 O O . GLY A 1 175 ? 5.023 -3.870 -19.443 1.00 91.69 175 GLY A O 1
ATOM 1406 N N . LEU A 1 176 ? 6.206 -4.261 -17.571 1.00 96.12 176 LEU A N 1
ATOM 1407 C CA . LEU A 1 176 ? 6.902 -2.967 -17.530 1.00 96.12 176 LEU A CA 1
ATOM 1408 C C . LEU A 1 176 ? 7.805 -2.710 -18.746 1.00 96.12 176 LEU A C 1
ATOM 1410 O O . LEU A 1 176 ? 7.901 -1.584 -19.231 1.00 96.12 176 LEU A O 1
ATOM 1414 N N . ALA A 1 177 ? 8.439 -3.748 -19.295 1.00 95.50 177 ALA A N 1
ATOM 1415 C CA . ALA A 1 177 ? 9.329 -3.626 -20.450 1.00 95.50 177 ALA A CA 1
ATOM 1416 C C . ALA A 1 177 ? 8.625 -3.106 -21.723 1.00 95.50 177 ALA A C 1
ATOM 1418 O O . ALA A 1 177 ? 9.295 -2.613 -22.630 1.00 95.50 177 ALA A O 1
ATOM 1419 N N . GLN A 1 178 ? 7.294 -3.219 -21.799 1.00 95.00 178 GLN A N 1
ATOM 1420 C CA . GLN A 1 178 ? 6.485 -2.798 -22.950 1.00 95.00 178 GLN A CA 1
ATOM 1421 C C . GLN A 1 178 ? 5.979 -1.352 -22.852 1.00 95.00 178 GLN A C 1
ATOM 1423 O O . GLN A 1 178 ? 5.481 -0.823 -23.846 1.00 95.00 178 GLN A O 1
ATOM 1428 N N . LEU A 1 179 ? 6.078 -0.734 -21.675 1.00 95.75 179 LEU A N 1
ATOM 1429 C CA . LEU A 1 179 ? 5.564 0.606 -21.401 1.00 95.75 179 LEU A CA 1
ATOM 1430 C C . LEU A 1 179 ? 6.478 1.697 -21.975 1.00 95.75 179 LEU A C 1
ATOM 1432 O O . LEU A 1 179 ? 7.683 1.485 -22.113 1.00 95.75 179 LEU A O 1
ATOM 1436 N N . GLY A 1 180 ? 5.937 2.868 -22.316 1.00 95.88 180 GLY A N 1
ATOM 1437 C CA . GLY A 1 180 ? 6.756 4.024 -22.702 1.00 95.88 180 GLY A CA 1
ATOM 1438 C C . GLY A 1 180 ? 7.553 4.586 -21.521 1.00 95.88 180 GLY A C 1
ATOM 1439 O O . GLY A 1 180 ? 7.338 4.185 -20.384 1.00 95.88 180 GLY A O 1
ATOM 1440 N N . ASP A 1 181 ? 8.487 5.508 -21.767 1.00 95.75 181 ASP A N 1
ATOM 1441 C CA . ASP A 1 181 ? 9.209 6.177 -20.668 1.00 95.75 181 ASP A CA 1
ATOM 1442 C C . ASP A 1 181 ? 8.237 6.977 -19.783 1.00 95.75 181 ASP A C 1
ATOM 1444 O O . ASP A 1 181 ? 8.265 6.826 -18.572 1.00 95.75 181 ASP A O 1
ATOM 1448 N N . GLY A 1 182 ? 7.300 7.732 -20.371 1.00 94.38 182 GLY A N 1
ATOM 1449 C CA . GLY A 1 182 ? 6.292 8.467 -19.588 1.00 94.38 182 GLY A CA 1
ATOM 1450 C C . GLY A 1 182 ? 5.377 7.562 -18.754 1.00 94.38 182 GLY A C 1
ATOM 1451 O O . GLY A 1 182 ? 4.982 7.916 -17.655 1.00 94.38 182 GLY A O 1
ATOM 1452 N N . ASP A 1 183 ? 5.099 6.344 -19.227 1.00 96.25 183 ASP A N 1
ATOM 1453 C CA . ASP A 1 183 ? 4.306 5.375 -18.460 1.00 96.25 183 ASP A CA 1
ATOM 1454 C C . ASP A 1 183 ? 5.086 4.782 -17.272 1.00 96.25 183 ASP A C 1
ATOM 1456 O O . ASP A 1 183 ? 4.465 4.277 -16.336 1.00 96.25 183 ASP A O 1
ATOM 1460 N N . LEU A 1 184 ? 6.424 4.779 -17.336 1.00 97.31 184 LEU A N 1
ATOM 1461 C CA . LEU A 1 184 ? 7.320 4.317 -16.270 1.00 97.31 184 LEU A CA 1
ATOM 1462 C C . LEU A 1 184 ? 7.746 5.436 -15.316 1.00 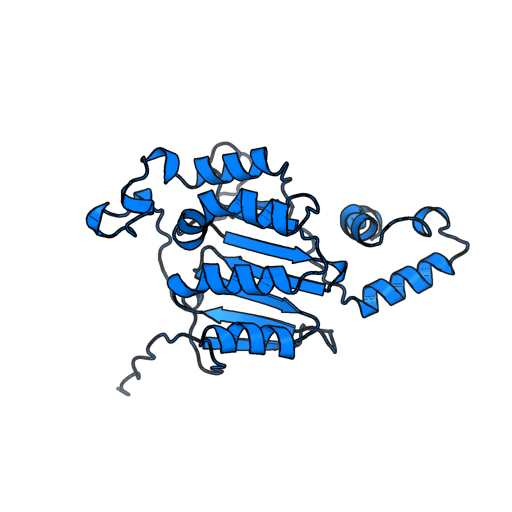97.31 184 LEU A C 1
ATOM 1464 O O . LEU A 1 184 ? 8.333 5.139 -14.278 1.00 97.31 184 LEU A O 1
ATOM 1468 N N . ASP A 1 185 ? 7.486 6.689 -15.670 1.00 96.75 185 ASP A N 1
ATOM 1469 C CA . ASP A 1 185 ? 7.809 7.845 -14.851 1.00 96.75 185 ASP A CA 1
ATOM 1470 C C . ASP A 1 185 ? 6.877 7.898 -13.635 1.00 96.75 185 ASP A C 1
ATOM 1472 O O . ASP A 1 185 ? 5.664 8.094 -13.766 1.00 96.75 185 ASP A O 1
ATOM 1476 N N . TYR A 1 186 ? 7.453 7.702 -12.448 1.00 96.69 186 TYR A N 1
ATOM 1477 C CA . TYR A 1 186 ? 6.701 7.669 -11.201 1.00 96.69 186 TYR A CA 1
ATOM 1478 C C . TYR A 1 186 ? 5.997 8.981 -10.899 1.00 96.69 186 TYR A C 1
ATOM 1480 O O . TYR A 1 186 ? 4.849 8.949 -10.464 1.00 96.69 186 TYR A O 1
ATOM 1488 N N . ALA A 1 187 ? 6.614 10.124 -11.202 1.00 95.06 187 ALA A N 1
ATOM 1489 C CA . ALA A 1 187 ? 5.972 11.411 -10.988 1.00 95.06 187 ALA A CA 1
ATOM 1490 C C . ALA A 1 187 ? 4.713 11.522 -11.857 1.00 95.06 187 ALA A C 1
ATOM 1492 O O . ALA A 1 187 ? 3.672 11.983 -11.393 1.00 95.06 187 ALA A O 1
ATOM 1493 N N . GLN A 1 188 ? 4.773 11.024 -13.097 1.00 96.12 188 GLN A N 1
ATOM 1494 C CA . GLN A 1 188 ? 3.633 11.058 -14.005 1.00 96.12 188 GLN A CA 1
ATOM 1495 C C . GLN A 1 188 ? 2.506 10.123 -13.547 1.00 96.12 188 GLN A C 1
ATOM 1497 O O . GLN A 1 188 ? 1.379 10.578 -13.351 1.00 96.12 188 GLN A O 1
ATOM 1502 N N . PHE A 1 189 ? 2.778 8.826 -13.365 1.00 97.31 189 PHE A N 1
ATOM 1503 C CA . PHE A 1 189 ? 1.701 7.880 -13.052 1.00 97.31 189 PHE A CA 1
ATOM 1504 C C . PHE A 1 189 ? 1.142 8.064 -11.632 1.00 97.31 189 PHE A C 1
ATOM 1506 O O . PHE A 1 189 ? -0.018 7.732 -11.391 1.00 97.31 189 PHE A O 1
ATOM 1513 N N . CYS A 1 190 ? 1.928 8.602 -10.691 1.00 97.75 190 CYS A N 1
ATOM 1514 C CA . CYS A 1 190 ? 1.423 8.961 -9.367 1.00 97.75 190 CYS A CA 1
ATOM 1515 C C . CYS A 1 190 ? 0.501 10.181 -9.432 1.00 97.75 190 CYS A C 1
ATOM 1517 O O . CYS A 1 190 ? -0.547 10.164 -8.794 1.00 97.75 190 CYS A O 1
ATOM 1519 N N . LEU A 1 191 ? 0.819 11.203 -10.236 1.00 96.81 191 LEU A N 1
ATOM 1520 C CA . LEU A 1 191 ? -0.091 12.336 -10.447 1.00 96.81 191 LEU A CA 1
ATOM 1521 C C . LEU A 1 191 ? -1.396 11.906 -11.128 1.00 96.81 191 LEU A C 1
ATOM 1523 O O . LEU A 1 191 ? -2.464 12.363 -10.732 1.00 96.81 191 LEU A O 1
ATOM 1527 N N . GLU A 1 192 ? -1.335 10.976 -12.084 1.00 97.69 192 GLU A N 1
ATOM 1528 C CA . GLU A 1 192 ? -2.540 10.378 -12.675 1.00 97.69 192 GLU A CA 1
ATOM 1529 C C . GLU A 1 192 ? -3.415 9.676 -11.622 1.00 97.69 192 GLU A C 1
ATOM 1531 O O . GLU A 1 192 ? -4.638 9.785 -11.681 1.00 97.69 192 GLU A O 1
ATOM 1536 N N . LEU A 1 193 ? -2.812 8.981 -10.647 1.00 98.06 193 LEU A N 1
ATOM 1537 C CA . LEU A 1 193 ? -3.541 8.378 -9.524 1.00 98.06 193 LEU A CA 1
ATOM 1538 C C . LEU A 1 193 ? -4.120 9.436 -8.580 1.00 98.06 193 LEU A C 1
ATOM 1540 O O . LEU A 1 193 ? -5.272 9.303 -8.172 1.00 98.06 193 LEU A O 1
ATOM 1544 N N . VAL A 1 194 ? -3.354 10.485 -8.263 1.00 97.56 194 VAL A N 1
ATOM 1545 C CA . VAL A 1 194 ? -3.818 11.604 -7.429 1.00 97.56 194 VAL A CA 1
ATOM 1546 C C . VAL A 1 194 ? -5.048 12.258 -8.050 1.00 97.56 194 VAL A C 1
ATOM 1548 O O . VAL A 1 194 ? -6.054 12.435 -7.368 1.00 97.56 194 VAL A O 1
ATOM 1551 N N . GLU A 1 195 ? -4.999 12.565 -9.346 1.00 97.56 195 GLU A N 1
ATOM 1552 C CA . GLU A 1 195 ? -6.134 13.135 -10.075 1.00 97.56 195 GLU A CA 1
ATOM 1553 C C . GLU A 1 195 ? -7.286 12.131 -10.223 1.00 97.56 195 GLU A C 1
ATOM 1555 O O . GLU A 1 195 ? -8.446 12.489 -10.040 1.00 97.56 195 GLU A O 1
ATOM 1560 N N . GLY A 1 196 ? -6.988 10.872 -10.554 1.00 97.56 196 GLY A N 1
ATOM 1561 C CA . GLY A 1 196 ? -7.994 9.849 -10.841 1.00 97.56 196 GLY A CA 1
ATOM 1562 C C . GLY A 1 196 ? -8.777 9.367 -9.620 1.00 97.56 196 GLY A C 1
ATOM 1563 O O . GLY A 1 196 ? -9.905 8.904 -9.777 1.00 97.56 196 GLY A O 1
ATOM 1564 N N . LEU A 1 197 ? -8.193 9.473 -8.425 1.00 97.50 197 LEU A N 1
ATOM 1565 C CA . LEU A 1 197 ? -8.812 9.086 -7.155 1.00 97.50 197 LEU A CA 1
ATOM 1566 C C . LEU A 1 197 ? -9.201 10.292 -6.288 1.00 97.50 197 LEU A C 1
ATOM 1568 O O . LEU A 1 197 ? -9.524 10.094 -5.119 1.00 97.50 197 LEU A O 1
ATOM 1572 N N . ASP A 1 198 ? -9.151 11.519 -6.821 1.00 96.06 198 ASP A N 1
ATOM 1573 C CA . ASP A 1 198 ? -9.415 12.758 -6.075 1.00 96.06 198 ASP A CA 1
ATOM 1574 C C . ASP A 1 198 ? -8.625 12.825 -4.746 1.00 96.06 198 ASP A C 1
ATOM 1576 O O . ASP A 1 198 ? -9.159 13.164 -3.684 1.00 96.06 198 ASP A O 1
ATOM 1580 N N . MET A 1 199 ? -7.343 12.444 -4.786 1.00 94.19 199 MET A N 1
ATOM 1581 C CA . MET A 1 199 ? -6.515 12.346 -3.585 1.00 94.19 199 MET A CA 1
ATOM 1582 C C . MET A 1 199 ? -6.106 13.725 -3.067 1.00 94.19 199 MET A C 1
ATOM 1584 O O . MET A 1 199 ? -5.876 14.664 -3.832 1.00 94.19 199 MET A O 1
ATOM 1588 N N . TYR A 1 200 ? -5.943 13.832 -1.753 1.00 89.81 200 TYR A N 1
ATOM 1589 C CA . TYR A 1 200 ? -5.511 15.053 -1.083 1.00 89.81 200 TYR A CA 1
ATOM 1590 C C . TYR A 1 200 ? -4.216 14.817 -0.296 1.00 89.81 200 TYR A C 1
ATOM 1592 O O . TYR A 1 200 ? -4.025 13.733 0.265 1.00 89.81 200 TYR A O 1
ATOM 1600 N N . PRO A 1 201 ? -3.306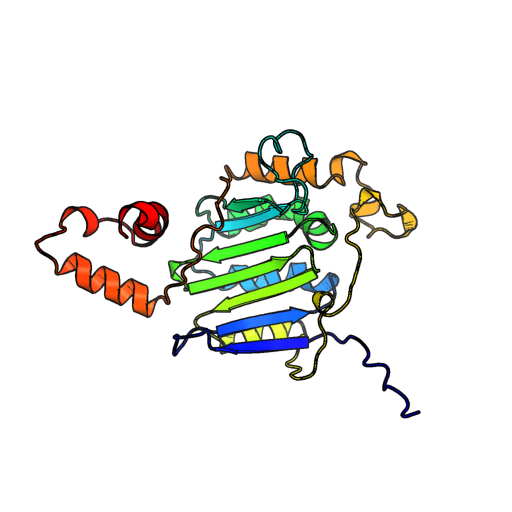 15.808 -0.263 1.00 90.56 201 PRO A N 1
ATOM 1601 C CA . PRO A 1 201 ? -2.071 15.699 0.498 1.00 90.56 201 PRO A CA 1
ATOM 1602 C C . PRO A 1 201 ? -2.368 15.706 1.999 1.00 90.56 201 PRO A C 1
ATOM 1604 O O . PRO A 1 201 ? -3.282 16.395 2.460 1.00 90.56 201 PRO A O 1
ATOM 1607 N N . VAL A 1 202 ? -1.566 14.968 2.761 1.00 84.31 202 VAL A N 1
ATOM 1608 C CA . VAL A 1 202 ? -1.653 14.897 4.221 1.00 84.31 202 VAL A CA 1
ATOM 1609 C C . VAL A 1 202 ? -0.327 15.354 4.818 1.00 84.31 202 VAL A C 1
ATOM 1611 O O . VAL A 1 202 ? 0.736 14.875 4.429 1.00 84.31 202 VAL A O 1
ATOM 1614 N N . GLU A 1 203 ? -0.381 16.292 5.764 1.00 72.69 203 GLU A N 1
ATOM 1615 C CA . GLU A 1 203 ? 0.791 16.674 6.553 1.00 72.69 203 GLU A CA 1
ATOM 1616 C C . GLU A 1 203 ? 1.003 15.644 7.676 1.00 72.69 203 GLU A C 1
ATOM 1618 O O . GLU A 1 203 ? 0.069 15.344 8.420 1.00 72.69 203 GLU A O 1
ATOM 1623 N N . GLU A 1 204 ? 2.227 15.130 7.847 1.00 57.28 204 GLU A N 1
ATOM 1624 C CA . GLU A 1 204 ? 2.610 14.182 8.918 1.00 57.28 204 GLU A CA 1
ATOM 1625 C C . GLU A 1 204 ? 2.592 14.807 10.334 1.00 57.28 204 GLU A C 1
ATOM 1627 O O . GLU A 1 204 ? 3.398 14.468 11.203 1.00 57.28 204 GLU A O 1
ATOM 1632 N N . SER A 1 205 ? 1.718 15.777 10.607 1.00 44.66 205 SER A N 1
ATOM 1633 C CA . SER A 1 205 ? 1.836 16.583 11.819 1.00 44.66 205 SER A CA 1
ATOM 1634 C C . SER A 1 205 ? 1.301 15.904 13.078 1.00 44.66 205 SER A C 1
ATOM 1636 O O . SER A 1 205 ? 1.701 16.354 14.145 1.00 44.66 205 SER A O 1
ATOM 1638 N N . LEU A 1 206 ? 0.516 14.812 13.000 1.00 40.59 206 LEU A N 1
ATOM 1639 C CA . LEU A 1 206 ? 0.180 13.916 14.129 1.00 40.59 206 LEU A CA 1
ATOM 1640 C C . LEU A 1 206 ? -0.556 12.637 13.658 1.00 40.59 206 LEU A C 1
ATOM 1642 O O . LEU A 1 206 ? -1.784 12.584 13.625 1.00 40.59 206 LEU A O 1
ATOM 1646 N N . SER A 1 207 ? 0.176 11.560 13.368 1.00 49.59 207 SER A N 1
ATOM 1647 C CA . SER A 1 207 ? -0.414 10.229 13.134 1.00 49.59 207 SER A CA 1
ATOM 1648 C C . SER A 1 207 ? -0.762 9.562 14.469 1.00 49.59 207 SER A C 1
ATOM 1650 O O . SER A 1 207 ? 0.028 8.790 15.017 1.00 49.59 207 SER A O 1
ATOM 1652 N N . PHE A 1 208 ? -1.920 9.879 15.049 1.00 52.12 208 PHE A N 1
ATOM 1653 C CA . PHE A 1 208 ? -2.432 9.136 16.202 1.00 52.12 208 PHE A CA 1
ATOM 1654 C C . PHE A 1 208 ? -3.368 8.018 15.731 1.00 52.12 208 PHE A C 1
ATOM 1656 O O . PHE A 1 208 ? -4.267 8.222 14.922 1.00 52.12 208 PHE A O 1
ATOM 1663 N N . PHE A 1 209 ? -3.138 6.807 16.237 1.00 59.69 209 PHE A N 1
ATOM 1664 C CA . PHE A 1 209 ? -3.956 5.638 15.937 1.00 59.69 209 PHE A CA 1
ATOM 1665 C C . PHE A 1 209 ? -4.886 5.356 17.114 1.00 59.69 209 PHE A C 1
ATOM 1667 O O . PHE A 1 209 ? -4.419 5.205 18.244 1.00 59.69 209 PHE A O 1
ATOM 1674 N N . LEU A 1 210 ? -6.185 5.240 16.841 1.00 60.66 210 LEU A N 1
ATOM 1675 C CA . LEU A 1 210 ? -7.170 4.757 17.805 1.00 60.66 210 LEU A CA 1
ATOM 1676 C C . LEU A 1 210 ? -7.651 3.374 17.380 1.00 60.66 210 LEU A C 1
ATOM 1678 O O . LEU A 1 210 ? -8.104 3.176 16.252 1.00 60.66 210 LEU A O 1
ATOM 1682 N N . THR A 1 211 ? -7.594 2.413 18.293 1.00 65.31 211 THR A N 1
ATOM 1683 C CA . THR A 1 211 ? -8.227 1.102 18.106 1.00 65.31 211 THR A CA 1
ATOM 1684 C C . THR A 1 211 ? -9.737 1.256 17.974 1.00 65.31 211 THR A C 1
ATOM 1686 O O . THR A 1 211 ? -10.307 2.148 18.592 1.00 65.31 211 THR A O 1
ATOM 1689 N N . SER A 1 212 ? -10.428 0.342 17.283 1.00 72.19 212 SER A N 1
ATOM 1690 C CA . SER A 1 212 ? -11.901 0.373 17.201 1.00 72.19 212 SER A CA 1
ATOM 1691 C C . SER A 1 212 ? -12.563 0.472 18.582 1.00 72.19 212 SER A C 1
ATOM 1693 O O . SER A 1 212 ? -13.548 1.171 18.754 1.00 72.19 212 SER A O 1
ATOM 1695 N N . LYS A 1 213 ? -11.967 -0.150 19.607 1.00 75.19 213 LYS A N 1
ATOM 1696 C CA . LYS A 1 213 ? -12.435 -0.052 20.993 1.00 75.19 213 LYS A CA 1
ATOM 1697 C C . LYS A 1 213 ? -12.298 1.360 21.577 1.00 75.19 213 LYS A C 1
ATOM 1699 O O . LYS A 1 213 ? -13.156 1.780 22.348 1.00 75.19 213 LYS A O 1
ATOM 1704 N N . GLU A 1 214 ? -11.208 2.060 21.281 1.00 74.31 214 GLU A N 1
ATOM 1705 C CA . GLU A 1 214 ? -11.019 3.456 21.688 1.00 74.31 214 GLU A CA 1
ATOM 1706 C C . GLU A 1 214 ? -11.957 4.383 20.916 1.00 74.31 214 GLU A C 1
ATOM 1708 O O . GLU A 1 214 ? -12.539 5.272 21.528 1.00 74.31 214 GLU A O 1
ATOM 1713 N N . GLN A 1 215 ? -12.180 4.130 19.625 1.00 74.31 215 GLN A N 1
ATOM 1714 C CA . GLN A 1 215 ? -13.162 4.866 18.820 1.00 74.31 215 GLN A CA 1
ATOM 1715 C C . GLN A 1 215 ? -14.575 4.701 19.393 1.00 74.31 215 GLN A C 1
ATOM 1717 O O . GLN A 1 215 ? -15.241 5.691 19.684 1.00 74.31 215 GLN A O 1
ATOM 1722 N N . ASP A 1 216 ? -14.983 3.460 19.679 1.00 78.25 216 ASP A N 1
ATOM 1723 C CA . ASP A 1 216 ? -16.274 3.156 20.303 1.00 78.25 216 ASP A CA 1
ATOM 1724 C C . ASP A 1 216 ? -16.408 3.830 21.674 1.00 78.25 216 ASP A C 1
ATOM 1726 O O . ASP A 1 216 ? -17.471 4.340 22.006 1.00 78.25 216 ASP A O 1
ATOM 1730 N N . LEU A 1 217 ? -15.335 3.865 22.478 1.00 78.75 217 LEU A N 1
ATOM 1731 C CA . LEU A 1 217 ? -15.331 4.561 23.768 1.00 78.75 217 LEU A CA 1
ATOM 1732 C C . LEU A 1 217 ? -15.569 6.066 23.593 1.00 78.75 217 LEU A C 1
ATOM 1734 O O . LEU A 1 217 ? -16.296 6.661 24.390 1.00 78.75 217 LEU A O 1
ATOM 1738 N N . VAL A 1 218 ? -14.941 6.679 22.590 1.00 74.19 218 VAL A N 1
ATOM 1739 C CA . VAL A 1 218 ? -15.079 8.111 22.313 1.00 74.19 218 VAL A CA 1
ATOM 1740 C C . VAL A 1 218 ? -16.493 8.430 21.815 1.00 74.19 218 VAL A C 1
ATOM 1742 O O . VAL A 1 218 ? -17.124 9.334 22.365 1.00 74.19 218 VAL A O 1
ATOM 1745 N N . GLU A 1 219 ? -17.045 7.644 20.887 1.00 74.06 219 GLU A N 1
ATOM 1746 C CA . GLU A 1 219 ? -18.453 7.744 20.455 1.00 74.06 219 GLU A CA 1
ATOM 1747 C C . GLU A 1 219 ? -19.423 7.608 21.646 1.00 74.06 219 GLU A C 1
ATOM 1749 O O . GLU A 1 219 ? -20.365 8.391 21.821 1.00 74.06 219 GLU A O 1
ATOM 1754 N N . ASP A 1 220 ? -19.155 6.653 22.539 1.00 79.12 220 ASP A N 1
ATOM 1755 C CA . ASP A 1 220 ? -19.938 6.428 23.754 1.00 79.12 220 ASP A CA 1
ATOM 1756 C C . ASP A 1 220 ? -19.872 7.595 24.747 1.00 79.12 220 ASP A C 1
ATOM 1758 O O . ASP A 1 2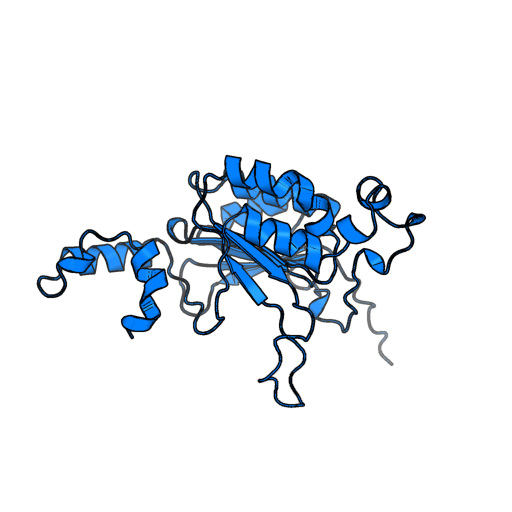20 ? -20.773 7.735 25.582 1.00 79.12 220 ASP A O 1
ATOM 1762 N N . LEU A 1 221 ? -18.791 8.379 24.730 1.00 77.50 221 LEU A N 1
ATOM 1763 C CA . LEU A 1 221 ? -18.623 9.567 25.565 1.00 77.50 221 LEU A CA 1
ATOM 1764 C C . LEU A 1 221 ? -19.330 10.774 24.943 1.00 77.50 221 LEU A C 1
ATOM 1766 O O . LEU A 1 221 ? -20.048 11.471 25.665 1.00 77.50 221 LEU A O 1
ATOM 1770 N N . TYR A 1 222 ? -19.198 10.983 23.630 1.00 70.19 222 TYR A N 1
ATOM 1771 C CA . TYR A 1 222 ? -19.873 12.074 22.917 1.00 70.19 222 TYR A CA 1
ATOM 1772 C C . TYR A 1 222 ? -21.389 11.944 22.970 1.00 70.19 222 TYR A C 1
ATOM 1774 O O . TYR A 1 222 ? -22.068 12.880 23.386 1.00 70.19 222 TYR A O 1
ATOM 1782 N N . SER A 1 223 ? -21.922 10.756 22.682 1.00 69.56 223 SER A N 1
ATOM 1783 C CA . SER A 1 223 ? -23.367 10.489 22.738 1.00 69.56 223 SER A CA 1
ATOM 1784 C C . SER A 1 223 ? -23.990 10.720 24.124 1.00 69.56 223 SER A C 1
ATOM 1786 O O . SER A 1 223 ? -25.203 10.904 24.247 1.00 69.56 223 SER A O 1
ATOM 1788 N N . LYS A 1 224 ? -23.175 10.721 25.189 1.00 74.19 224 LYS A N 1
ATOM 1789 C CA . LYS A 1 224 ? -23.601 10.965 26.577 1.00 74.19 224 LYS A CA 1
ATOM 1790 C C . LYS A 1 224 ? -23.293 12.385 27.061 1.00 74.19 224 LYS A C 1
ATOM 1792 O O . LYS A 1 224 ? -23.743 12.744 28.153 1.00 74.19 224 LYS A O 1
ATOM 1797 N N . SER A 1 225 ? -22.550 13.185 26.295 1.00 67.25 225 SER A N 1
ATOM 1798 C CA . SER A 1 225 ? -22.197 14.555 26.663 1.00 67.25 225 SER A CA 1
ATOM 1799 C C . SER A 1 225 ? -23.305 15.530 26.271 1.00 67.25 225 SER A C 1
ATOM 1801 O O . SER A 1 225 ? -23.653 15.668 25.104 1.00 67.25 225 SER A O 1
ATOM 1803 N N . ALA A 1 226 ? -23.846 16.252 27.253 1.00 64.44 226 ALA A N 1
ATOM 1804 C CA . ALA A 1 226 ? -24.797 17.337 27.000 1.00 64.44 226 ALA A CA 1
ATOM 1805 C C . ALA A 1 226 ? -24.120 18.613 26.466 1.00 64.44 226 ALA A C 1
ATOM 1807 O O . ALA A 1 226 ? -24.811 19.507 25.979 1.00 64.44 226 ALA A O 1
ATOM 1808 N N . ASP A 1 227 ? -22.791 18.694 26.577 1.00 67.50 227 ASP A N 1
ATOM 1809 C CA . ASP A 1 227 ? -22.004 19.883 26.246 1.00 67.50 227 ASP A CA 1
ATOM 1810 C C . ASP A 1 227 ? -21.568 19.914 24.768 1.00 67.50 227 ASP A C 1
ATOM 1812 O O . ASP A 1 227 ? -21.149 20.962 24.289 1.00 67.50 227 ASP A O 1
ATOM 1816 N N . PHE A 1 228 ? -21.705 18.794 24.043 1.00 63.47 228 PHE A N 1
ATOM 1817 C CA . PHE A 1 228 ? -21.205 18.607 22.671 1.00 63.47 228 PHE A CA 1
ATOM 1818 C C . PHE A 1 228 ? -22.243 17.945 21.736 1.00 63.47 228 PHE A C 1
ATOM 1820 O O . PHE A 1 228 ? -21.957 16.908 21.138 1.00 63.47 228 PHE A O 1
ATOM 1827 N N . PRO A 1 229 ? -23.470 18.490 21.617 1.00 61.91 229 PRO A N 1
ATOM 1828 C CA . PRO A 1 229 ? -24.546 17.856 20.852 1.00 61.91 229 PRO A CA 1
ATOM 1829 C C . PRO A 1 229 ? -24.289 17.825 19.339 1.00 61.91 229 PRO A C 1
ATOM 1831 O O . PRO A 1 229 ? -24.846 16.969 18.663 1.00 61.91 229 PRO A O 1
ATOM 1834 N N . GLU A 1 230 ? -23.466 18.736 18.811 1.00 61.16 230 GLU A N 1
ATOM 1835 C CA . GLU A 1 230 ? -23.089 18.773 17.390 1.00 61.16 230 GLU A CA 1
ATOM 1836 C C . GLU A 1 230 ? -22.279 17.551 16.934 1.00 61.16 230 GLU A C 1
ATOM 1838 O O . GLU A 1 230 ? -22.473 17.086 15.818 1.00 61.16 230 GLU A O 1
ATOM 1843 N N . PHE A 1 231 ? -21.469 16.965 17.817 1.00 58.69 231 PHE A N 1
ATOM 1844 C CA . PHE A 1 231 ? -20.615 15.813 17.502 1.00 58.69 231 PHE A CA 1
ATOM 1845 C C . PHE A 1 231 ? -21.294 14.459 17.757 1.00 58.69 231 PHE A C 1
ATOM 1847 O O . PHE A 1 231 ? -20.704 13.409 17.528 1.00 58.69 231 PHE A O 1
ATOM 1854 N N . ALA A 1 232 ? -22.530 14.458 18.266 1.00 58.66 232 ALA A N 1
ATOM 1855 C CA . ALA A 1 232 ? -23.250 13.227 18.587 1.00 58.66 232 ALA A CA 1
ATOM 1856 C C . ALA A 1 232 ? -23.758 12.477 17.341 1.00 58.66 232 ALA A C 1
ATOM 1858 O O . ALA A 1 232 ? -23.985 11.270 17.421 1.00 58.66 232 ALA A O 1
ATOM 1859 N N . ASP A 1 233 ? -23.936 13.188 16.221 1.00 57.47 233 ASP A N 1
ATOM 1860 C CA . ASP A 1 233 ? -24.449 12.653 14.953 1.00 57.47 233 ASP A CA 1
ATOM 1861 C C . ASP A 1 233 ? -23.369 12.581 13.845 1.00 57.47 233 ASP A C 1
ATOM 1863 O O . ASP A 1 233 ? -23.665 12.133 12.735 1.00 57.47 233 ASP A O 1
ATOM 1867 N N . GLU A 1 234 ? -22.133 13.018 14.119 1.00 56.91 234 GLU A N 1
ATOM 1868 C CA . GLU A 1 234 ? -21.016 12.967 13.166 1.00 56.91 234 GLU A CA 1
ATOM 1869 C C . GLU A 1 234 ? -20.303 11.607 13.196 1.00 56.91 234 GLU A C 1
ATOM 1871 O O . GLU A 1 234 ? -20.124 10.998 14.251 1.00 56.91 234 GLU A O 1
ATOM 1876 N N . ASP A 1 235 ? -19.888 11.122 12.021 1.00 58.19 235 ASP A N 1
ATOM 1877 C CA . ASP A 1 235 ? -19.087 9.902 11.916 1.00 58.19 235 ASP A CA 1
ATOM 1878 C C . ASP A 1 235 ? -17.693 10.137 12.512 1.00 58.19 235 ASP A C 1
ATOM 1880 O O . ASP A 1 235 ? -17.022 11.125 12.200 1.00 58.19 235 ASP A O 1
ATOM 1884 N N . PHE A 1 236 ? -17.230 9.202 13.342 1.00 59.53 236 PHE A N 1
ATOM 1885 C CA . PHE A 1 236 ? -15.952 9.300 14.041 1.00 59.53 236 PHE A CA 1
ATOM 1886 C C . PHE A 1 236 ? -14.762 9.440 13.078 1.00 59.53 236 PHE A C 1
ATOM 1888 O O . PHE A 1 236 ? -13.772 10.098 13.397 1.00 59.53 236 PHE A O 1
ATOM 1895 N N . GLY A 1 237 ? -14.874 8.879 11.868 1.00 53.66 237 GLY A N 1
ATOM 1896 C CA . GLY A 1 237 ? -13.887 9.070 10.804 1.00 53.66 237 GLY A CA 1
ATOM 1897 C C . GLY A 1 237 ? -13.726 10.532 10.367 1.00 53.66 237 GLY A C 1
ATOM 1898 O O . GLY A 1 237 ? -12.617 10.938 10.035 1.00 53.66 237 GLY A O 1
ATOM 1899 N N . THR A 1 238 ? -14.797 11.329 10.429 1.00 55.50 238 THR A N 1
ATOM 1900 C CA . THR A 1 238 ? -14.781 12.770 10.111 1.00 55.50 238 THR A CA 1
ATOM 1901 C C . THR A 1 238 ? -14.178 13.571 11.268 1.00 55.50 238 THR A C 1
ATOM 1903 O O . THR A 1 238 ? -13.280 14.380 11.060 1.00 55.50 238 THR A O 1
ATOM 1906 N N . LEU A 1 239 ? -14.558 13.236 12.506 1.00 56.09 239 LEU A N 1
ATOM 1907 C CA . LEU A 1 239 ? -13.980 13.790 13.741 1.00 56.09 239 LEU A CA 1
ATOM 1908 C C . LEU A 1 239 ? -12.461 13.567 13.866 1.00 56.09 239 LEU A C 1
ATOM 1910 O O . LEU A 1 239 ? -11.752 14.405 14.418 1.00 56.09 239 LEU A O 1
ATOM 1914 N N . LEU A 1 240 ? -11.955 12.432 13.372 1.00 54.34 240 LEU A N 1
ATOM 1915 C CA . LEU A 1 240 ? -10.522 12.120 13.321 1.00 54.34 240 LEU A CA 1
ATOM 1916 C C . LEU A 1 240 ? -9.752 13.027 12.352 1.00 54.34 240 LEU A C 1
ATOM 1918 O O . LEU A 1 240 ? -8.610 13.382 12.639 1.00 54.34 240 LEU A O 1
ATOM 1922 N N . LEU A 1 241 ? -10.361 13.383 11.217 1.00 51.12 241 LEU A N 1
ATOM 1923 C CA . LEU A 1 241 ? -9.758 14.254 10.204 1.00 51.12 241 LEU A CA 1
ATOM 1924 C C . LEU A 1 241 ? -9.730 15.720 10.667 1.00 51.12 241 LEU A C 1
ATOM 1926 O O . LEU A 1 241 ? -8.746 16.413 10.424 1.00 51.12 241 LEU A O 1
ATOM 1930 N N . ASP A 1 242 ? -10.752 16.153 11.410 1.00 45.53 242 ASP A N 1
ATOM 1931 C CA . ASP A 1 242 ? -10.868 17.512 11.966 1.00 45.53 242 ASP A CA 1
ATOM 1932 C C . ASP A 1 242 ? -10.170 17.686 13.333 1.00 45.53 242 ASP A C 1
ATOM 1934 O O . ASP A 1 242 ? -10.204 18.758 13.940 1.00 45.53 242 ASP A O 1
ATOM 1938 N N . TRP A 1 243 ? -9.492 16.650 13.841 1.00 48.09 243 TRP A N 1
ATOM 1939 C CA . TRP A 1 243 ? -8.915 16.624 15.193 1.00 48.09 243 TRP A CA 1
ATOM 1940 C C . TRP A 1 243 ? -7.841 17.698 15.449 1.00 48.09 243 TRP A C 1
ATOM 1942 O O . TRP A 1 243 ? -7.548 18.006 16.606 1.00 48.09 243 TRP A O 1
ATOM 1952 N N . HIS A 1 244 ? -7.283 18.315 14.399 1.00 37.34 244 HIS A N 1
ATOM 1953 C CA . HIS A 1 244 ? -6.413 19.490 14.532 1.00 37.34 244 HIS A CA 1
ATOM 1954 C C . HIS A 1 244 ? -7.098 20.639 15.301 1.00 37.34 244 HIS A C 1
ATOM 1956 O O . HIS A 1 244 ? -6.423 21.376 16.017 1.00 37.34 244 HIS A O 1
ATOM 1962 N N . ASP A 1 245 ? -8.427 20.760 15.222 1.00 34.50 245 ASP A N 1
ATOM 1963 C CA . ASP A 1 245 ? -9.182 21.818 15.903 1.00 34.50 245 ASP A CA 1
ATOM 1964 C C . ASP A 1 245 ? -9.639 21.435 17.328 1.00 34.50 245 ASP A C 1
ATOM 1966 O O . ASP A 1 245 ? -10.168 22.285 18.051 1.00 34.50 245 ASP A O 1
ATOM 1970 N N . PHE A 1 246 ? -9.431 20.183 17.764 1.00 33.69 246 PHE A N 1
ATOM 1971 C CA . PHE A 1 246 ? -9.955 19.665 19.039 1.00 33.69 246 PHE A CA 1
ATOM 1972 C C . PHE A 1 246 ? -8.926 19.601 20.190 1.00 33.69 246 PHE A C 1
ATOM 1974 O O . PHE A 1 246 ? -9.322 19.475 21.353 1.00 33.69 246 PHE A O 1
ATOM 1981 N N . VAL A 1 247 ? -7.620 19.698 19.904 1.00 34.06 247 VAL A N 1
ATOM 1982 C CA . VAL A 1 247 ? -6.524 19.719 20.908 1.00 34.06 247 VAL A CA 1
ATOM 1983 C C . VAL A 1 247 ? -6.082 21.146 21.215 1.00 34.06 247 VAL A C 1
ATOM 1985 O O . VAL A 1 247 ? -5.910 21.453 22.420 1.00 34.06 247 VAL A O 1
#

Foldseek 3Di:
DPDDDPQDFDWAKDKDAPVPDDQKMKMKTADDLVCPVVLQVVVLVVDPQKWKKKKWFFDPDPPVPPDDPPDDGGTWIKIFPIDGSVVVCVLCVVVSLLQSPALGMKMWIDDQLQQKIWIQGSLRMIMMMHSDPPSSQVSCVVSVHYHDPPHDGSVNDDDDGHFPLNDDLVPRDPVSSPDDPLSSDPNNVVVVVCVVRVIDTDDVPDPDHDHNVRLVVVLVVQCPDPPRVVCNPDDSVVCVVVCVVVD

Radius of gyration: 19.9 Å; Cα contacts (8 Å, |Δi|>4): 357; chains: 1; bounding box: 64×46×50 Å